Protein AF-A0A924RUI2-F1 (afdb_monomer_lite)

Sequence (328 aa):
MKKHLHLTLIVSALAASLLSACGGGSDSAPAATTTVSGTAATGSAIAGGSISMNCVSGASATTTTATDGSFTLGVSGIVFPCVARVTASTGDKLHSYVAAAGTANITPVTELLLANLTGGTALDAFDKFDATKAKALTAAQVTAAIAAVKAYLVTLGVSVIDFPADPMGTKFVAGDKADAVLDDLAAKLKAVGKKLSDAVTDIAKGGGSGTASGGAGCTGDALAFFTKKKGSYPSTADLRGSISTVAGFKEGATVTVVVNENCTVSLGATTLTFKDGTYEKFSDGQVNVVVTAPGFTTFSTYEVFANGAGLLSLGDTKTGAFANFFMK

Secondary structure (DSSP, 8-state):
----------------------------------EEEEEBBSSSB-TTPEEEEEETTS-EEEEE--TTSEEEEE-TTPPSPEEEEEE-TTS-EEEEEE-SSEE--BSHHHHHHHHHHHTS-HHHHHHT--HHHHHH--HHHHHHHHHHHHHHHHHTT---TT--S-TTTS---TTSTTHHHHHHHHHHHHHTT--HHHHHHHHHTTS-------S----HHHHHHHHHH-EEEEEEEEEESS-SEETTEETT-EEEEEE-SSSEEEETTEEEEEPTT--EE-TTS-EEE-EE-TT--S--EEE--STTS-EEEEE-TTT--EEEEE--

Radius of gyration: 30.35 Å; chains: 1; bounding box: 107×66×60 Å

pLDDT: mean 76.66, std 17.9, range [26.36, 98.44]

Structure (mmCIF, N/CA/C/O backbone):
data_AF-A0A924RUI2-F1
#
_entry.id   AF-A0A924RUI2-F1
#
loop_
_atom_site.group_PDB
_atom_site.id
_atom_site.type_symbol
_atom_site.label_atom_id
_atom_site.label_alt_id
_atom_site.label_comp_id
_atom_site.label_asym_id
_atom_site.label_entity_id
_atom_site.label_seq_id
_atom_site.pdbx_PDB_ins_code
_atom_site.Cartn_x
_atom_site.Cartn_y
_atom_site.Cartn_z
_atom_site.occupancy
_atom_site.B_iso_or_equiv
_atom_site.auth_seq_id
_atom_site.auth_comp_id
_atom_site.auth_asym_id
_atom_site.auth_atom_id
_atom_site.pdbx_PDB_model_num
ATOM 1 N N . MET A 1 1 ? -77.666 -37.232 -11.269 1.00 38.94 1 MET A N 1
ATOM 2 C CA . MET A 1 1 ? -77.211 -38.111 -10.169 1.00 38.94 1 MET A CA 1
ATOM 3 C C . MET A 1 1 ? -76.097 -37.385 -9.440 1.00 38.94 1 MET A C 1
ATOM 5 O O . MET A 1 1 ? -75.142 -37.001 -10.085 1.00 38.94 1 MET A O 1
ATOM 9 N N . LYS A 1 2 ? -76.379 -36.945 -8.207 1.00 42.16 2 LYS A N 1
ATOM 10 C CA . LYS A 1 2 ? -75.636 -37.298 -6.983 1.00 42.16 2 LYS A CA 1
ATOM 11 C C . LYS A 1 2 ? -74.138 -36.923 -7.042 1.00 42.16 2 LYS A C 1
ATOM 13 O O . LYS A 1 2 ? -73.429 -37.485 -7.851 1.00 42.16 2 LYS A O 1
ATOM 18 N N . LYS A 1 3 ? -73.562 -36.100 -6.167 1.00 50.38 3 LYS A N 1
ATOM 19 C CA . LYS A 1 3 ? -73.966 -35.674 -4.823 1.00 50.38 3 LYS A CA 1
ATOM 20 C C . LYS A 1 3 ? -72.854 -34.760 -4.275 1.00 50.38 3 LYS A C 1
ATOM 22 O O . LYS A 1 3 ? -71.705 -35.161 -4.381 1.00 50.38 3 LYS A O 1
ATOM 27 N N . HIS A 1 4 ? -73.259 -33.684 -3.588 1.00 45.53 4 HIS A N 1
ATOM 28 C CA . HIS A 1 4 ? -72.668 -33.176 -2.332 1.00 45.53 4 HIS A CA 1
ATOM 29 C C . HIS A 1 4 ? -71.246 -32.569 -2.393 1.00 45.53 4 HIS A C 1
ATOM 31 O O . HIS A 1 4 ? -70.403 -33.015 -3.146 1.00 45.53 4 HIS A O 1
ATOM 37 N N . LEU A 1 5 ? -70.865 -31.569 -1.603 1.00 46.72 5 LEU A N 1
ATOM 38 C CA . LEU A 1 5 ? -71.464 -30.927 -0.431 1.00 46.72 5 LEU A CA 1
ATOM 39 C C . LEU A 1 5 ? -70.706 -29.580 -0.308 1.00 46.72 5 LEU A C 1
ATOM 41 O O . LEU A 1 5 ? -69.484 -29.597 -0.362 1.00 46.72 5 LEU A O 1
ATOM 45 N N . HIS A 1 6 ? -71.383 -28.428 -0.339 1.00 47.56 6 HIS A N 1
ATOM 46 C CA . HIS A 1 6 ? -71.658 -27.578 0.841 1.00 47.56 6 HIS A CA 1
ATOM 47 C C . HIS A 1 6 ? -70.513 -26.621 1.209 1.00 47.56 6 HIS A C 1
ATOM 49 O O . HIS A 1 6 ? -69.354 -26.988 1.139 1.00 47.56 6 HIS A O 1
ATOM 55 N N . LEU A 1 7 ? -70.728 -25.412 1.713 1.00 43.34 7 LEU A N 1
ATOM 56 C CA . LEU A 1 7 ? -71.895 -24.562 1.988 1.00 43.34 7 LEU A CA 1
ATOM 57 C C . LEU A 1 7 ? -71.226 -23.338 2.652 1.00 43.34 7 LEU A C 1
ATOM 59 O O . LEU A 1 7 ? -70.459 -23.508 3.591 1.00 43.34 7 LEU A O 1
ATOM 63 N N . THR A 1 8 ? -71.214 -22.175 2.009 1.00 43.72 8 THR A N 1
ATOM 64 C CA . THR A 1 8 ? -72.064 -21.021 2.361 1.00 43.72 8 THR A CA 1
ATOM 65 C C . THR A 1 8 ? -71.937 -20.541 3.809 1.00 43.72 8 THR A C 1
ATOM 67 O O . THR A 1 8 ? -72.382 -21.232 4.716 1.00 43.72 8 THR A O 1
ATOM 70 N N . LEU A 1 9 ? -71.435 -19.316 3.992 1.00 45.22 9 LEU A N 1
ATOM 71 C CA . LEU A 1 9 ? -72.090 -18.167 4.659 1.00 45.22 9 LEU A CA 1
ATOM 72 C C . LEU A 1 9 ? -71.019 -17.057 4.752 1.00 45.22 9 LEU A C 1
ATOM 74 O O . LEU A 1 9 ? -69.965 -17.286 5.327 1.00 45.22 9 LEU A O 1
ATOM 78 N N . ILE A 1 10 ? -71.097 -15.918 4.054 1.00 48.34 10 ILE A N 1
ATOM 79 C CA . ILE A 1 10 ? -72.086 -14.827 4.149 1.00 48.34 10 ILE A CA 1
ATOM 80 C C . ILE A 1 10 ? -72.273 -14.386 5.605 1.00 48.34 10 ILE A C 1
ATOM 82 O O . ILE A 1 10 ? -72.725 -15.182 6.419 1.00 48.34 10 ILE A O 1
ATOM 86 N N . VAL A 1 11 ? -71.981 -13.113 5.901 1.00 46.47 11 VAL A N 1
ATOM 87 C CA . VAL A 1 11 ? -72.940 -12.126 6.448 1.00 46.47 11 VAL A CA 1
ATOM 88 C C . VAL A 1 11 ? -72.203 -10.916 7.050 1.00 46.47 11 VAL A C 1
ATOM 90 O O . VAL A 1 11 ? -71.333 -11.066 7.897 1.00 46.47 11 VAL A O 1
ATOM 93 N N . SER A 1 12 ? -72.634 -9.742 6.568 1.00 43.41 12 SER A N 1
ATOM 94 C CA . SER A 1 12 ? -72.738 -8.403 7.183 1.00 43.41 12 SER A CA 1
ATOM 95 C C . SER A 1 12 ? -71.563 -7.831 7.986 1.00 43.41 12 SER A C 1
ATOM 97 O O . SER A 1 12 ? -71.152 -8.380 8.994 1.00 43.41 12 SER A O 1
ATOM 99 N N . ALA A 1 13 ? -70.972 -6.694 7.605 1.00 48.28 13 ALA A N 1
ATOM 100 C CA . ALA A 1 13 ? -71.560 -5.345 7.525 1.00 48.28 13 ALA A CA 1
ATOM 101 C C . ALA A 1 13 ? -72.176 -4.864 8.849 1.00 48.28 13 ALA A C 1
ATOM 103 O O . ALA A 1 13 ? -73.322 -5.202 9.117 1.00 48.28 13 ALA A O 1
ATOM 104 N N . LEU A 1 14 ? -71.474 -4.008 9.608 1.00 45.88 14 LEU A N 1
ATOM 105 C CA . LEU A 1 14 ? -72.092 -2.822 10.218 1.00 45.88 14 LEU A CA 1
ATOM 106 C C . LEU A 1 14 ? -71.091 -1.863 10.889 1.00 45.88 14 LEU A C 1
ATOM 108 O O . LEU A 1 14 ? -70.265 -2.271 11.693 1.00 45.88 14 LEU A O 1
ATOM 112 N N . ALA A 1 15 ? -71.339 -0.584 10.604 1.00 44.56 15 ALA A N 1
ATOM 113 C CA . ALA A 1 15 ? -71.291 0.583 11.485 1.00 44.56 15 ALA A CA 1
ATOM 114 C C . ALA A 1 15 ? -69.960 1.125 12.035 1.00 44.56 15 ALA A C 1
ATOM 116 O O . ALA A 1 15 ? -69.139 0.461 12.653 1.00 44.56 15 ALA A O 1
ATOM 117 N N . ALA A 1 16 ? -69.865 2.440 11.842 1.00 53.56 16 ALA A N 1
ATOM 118 C CA . ALA A 1 16 ? -68.886 3.367 12.359 1.00 53.56 16 ALA A CA 1
ATOM 119 C C . ALA A 1 16 ? -68.888 3.468 13.889 1.00 53.56 16 ALA A C 1
ATOM 121 O O . ALA A 1 16 ? -69.937 3.480 14.530 1.00 53.56 16 ALA A O 1
ATOM 122 N N . SER A 1 17 ? -67.703 3.719 14.436 1.00 43.81 17 SER A N 1
ATOM 123 C CA . SER A 1 17 ? -67.533 4.371 15.729 1.00 43.81 17 SER A CA 1
ATOM 124 C C . SER A 1 17 ? -66.204 5.119 15.737 1.00 43.81 17 SER A C 1
ATOM 126 O O . SER A 1 17 ? -65.134 4.524 15.616 1.00 43.81 17 SER A O 1
ATOM 128 N N . LEU A 1 18 ? -66.304 6.440 15.865 1.00 56.69 18 LEU A N 1
ATOM 129 C CA . LEU A 1 18 ? -65.224 7.324 16.276 1.00 56.69 18 LEU A CA 1
ATOM 130 C C . LEU A 1 18 ? -64.729 6.867 17.654 1.00 56.69 18 LEU A C 1
ATOM 132 O O . LEU A 1 18 ? -65.505 6.872 18.609 1.00 56.69 18 LEU A O 1
ATOM 136 N N . LEU A 1 19 ? -63.450 6.507 17.765 1.00 46.16 19 LEU A N 1
ATOM 137 C CA . LEU A 1 19 ? -62.771 6.424 19.052 1.00 46.16 19 LEU A CA 1
ATOM 138 C C . LEU A 1 19 ? -61.372 7.024 18.933 1.00 46.16 19 LEU A C 1
ATOM 140 O O . LEU A 1 19 ? -60.508 6.545 18.203 1.00 46.16 19 LEU A O 1
ATOM 144 N N . SER A 1 20 ? -61.191 8.113 19.667 1.00 57.28 20 SER A N 1
ATOM 145 C CA . SER A 1 20 ? -59.916 8.709 20.024 1.00 57.28 20 SER A CA 1
ATOM 146 C C . SER A 1 20 ? -59.003 7.683 20.700 1.00 57.28 20 SER A C 1
ATOM 148 O O . SER A 1 20 ? -59.360 7.141 21.746 1.00 57.28 20 SER A O 1
ATOM 150 N N . ALA A 1 21 ? -57.796 7.506 20.170 1.00 40.81 21 ALA A N 1
ATOM 151 C CA . ALA A 1 21 ? -56.664 6.986 20.923 1.00 40.81 21 ALA A CA 1
ATOM 152 C C . ALA A 1 21 ? -55.456 7.892 20.663 1.00 40.81 21 ALA A C 1
ATOM 154 O O . ALA A 1 21 ? -54.812 7.840 19.619 1.00 40.81 21 ALA A O 1
ATOM 155 N N . CYS A 1 22 ? -55.186 8.760 21.637 1.00 56.69 22 CYS A N 1
ATOM 156 C CA . CYS A 1 22 ? -53.856 9.287 21.884 1.00 56.69 22 CYS A CA 1
ATOM 157 C C . CYS A 1 22 ? -52.973 8.094 22.276 1.00 56.69 22 CYS A C 1
ATOM 159 O O . CYS A 1 22 ? -53.253 7.417 23.263 1.00 56.69 22 CYS A O 1
ATOM 161 N N . GLY A 1 23 ? -51.949 7.814 21.480 1.00 41.84 23 GLY A N 1
ATOM 162 C CA . GLY A 1 23 ? -50.972 6.767 21.741 1.00 41.84 23 GLY A CA 1
ATOM 163 C C . GLY A 1 23 ? -49.637 7.217 21.184 1.00 41.84 23 GLY A C 1
ATOM 164 O O . GLY A 1 23 ? -49.311 6.922 20.039 1.00 41.84 23 GLY A O 1
ATOM 165 N N . GLY A 1 24 ? -48.907 8.002 21.976 1.00 46.34 24 GLY A N 1
ATOM 166 C CA . GLY A 1 24 ? -47.536 8.395 21.688 1.00 46.34 24 GLY A CA 1
ATOM 167 C C . GLY A 1 24 ? -46.632 7.169 21.672 1.00 46.34 24 GLY A C 1
ATOM 168 O O . GLY A 1 24 ? -46.133 6.747 22.708 1.00 46.34 24 GLY A O 1
ATOM 169 N N . GLY A 1 25 ? -46.433 6.603 20.489 1.00 39.44 25 GLY A N 1
ATOM 170 C CA . GLY A 1 25 ? -45.283 5.775 20.176 1.00 39.44 25 GLY A CA 1
ATOM 171 C C . GLY A 1 25 ? -44.286 6.665 19.463 1.00 39.44 25 GLY A C 1
ATOM 172 O O . GLY A 1 25 ? -44.357 6.843 18.252 1.00 39.44 25 GLY A O 1
ATOM 173 N N . SER A 1 26 ? -43.379 7.281 20.215 1.00 43.59 26 SER A N 1
ATOM 174 C CA . SER A 1 26 ? -42.102 7.701 19.653 1.00 43.59 26 SER A CA 1
ATOM 175 C C . SER A 1 26 ? -41.372 6.429 19.231 1.00 43.59 26 SER A C 1
ATOM 177 O O . SER A 1 26 ? -40.559 5.895 19.987 1.00 43.59 26 SER A O 1
ATOM 179 N N . ASP A 1 27 ? -41.703 5.936 18.037 1.00 43.38 27 ASP A N 1
ATOM 180 C CA . ASP A 1 27 ? -40.837 5.082 17.240 1.00 43.38 27 ASP A CA 1
ATOM 181 C C . ASP A 1 27 ? -39.605 5.926 16.928 1.00 43.38 27 ASP A C 1
ATOM 183 O O . ASP A 1 27 ? -39.474 6.559 15.879 1.00 43.38 27 ASP A O 1
ATOM 187 N N . SER A 1 28 ? -38.716 6.008 17.917 1.00 48.62 28 SER A N 1
ATOM 188 C CA . SER A 1 28 ? -37.337 6.383 17.695 1.00 48.62 28 SER A CA 1
ATOM 189 C C . SER A 1 28 ? -36.824 5.364 16.692 1.00 48.62 28 SER A C 1
ATOM 191 O O . SER A 1 28 ? -36.503 4.234 17.063 1.00 48.62 28 SER A O 1
ATOM 193 N N . ALA A 1 29 ? -36.819 5.745 15.411 1.00 50.38 29 ALA A N 1
ATOM 194 C CA . ALA A 1 29 ? -36.093 5.026 14.382 1.00 50.38 29 ALA A CA 1
ATOM 195 C C . ALA A 1 29 ? -34.732 4.644 14.987 1.00 50.38 29 ALA A C 1
ATOM 197 O O . ALA A 1 29 ? -34.109 5.519 15.605 1.00 50.38 29 ALA A O 1
ATOM 198 N N . PRO A 1 30 ? -34.295 3.371 14.897 1.00 47.69 30 PRO A N 1
ATOM 199 C CA . PRO A 1 30 ? -33.024 2.963 15.472 1.00 47.69 30 PRO A CA 1
ATOM 200 C C . PRO A 1 30 ? -31.967 3.958 15.014 1.00 47.69 30 PRO A C 1
ATOM 202 O O . PRO A 1 30 ? -31.818 4.180 13.810 1.00 47.69 30 PRO A O 1
ATOM 205 N N . ALA A 1 31 ? -31.308 4.625 15.965 1.00 55.53 31 ALA A N 1
ATOM 206 C CA . ALA A 1 31 ? -30.249 5.565 15.639 1.00 55.53 31 ALA A CA 1
ATOM 207 C C . ALA A 1 31 ? -29.275 4.834 14.713 1.00 55.53 31 ALA A C 1
ATOM 209 O O . ALA A 1 31 ? -28.793 3.758 15.073 1.00 55.53 31 ALA A O 1
ATOM 210 N N . ALA A 1 32 ? -29.065 5.362 13.503 1.00 57.16 32 ALA A N 1
ATOM 211 C CA . ALA A 1 32 ? -28.237 4.712 12.500 1.00 57.16 32 ALA A CA 1
ATOM 212 C C . ALA A 1 32 ? -26.869 4.408 13.120 1.00 57.16 32 ALA A C 1
ATOM 214 O O . ALA A 1 32 ? -26.103 5.314 13.449 1.00 57.16 32 ALA A O 1
ATOM 215 N N . THR A 1 33 ? -26.589 3.127 13.351 1.00 71.19 33 THR A N 1
ATOM 216 C CA . THR A 1 33 ? -25.327 2.709 13.946 1.00 71.19 33 THR A CA 1
ATOM 217 C C . THR A 1 33 ? -24.248 2.848 12.887 1.00 71.19 33 THR A C 1
ATOM 219 O O . THR A 1 33 ? -24.203 2.072 11.932 1.00 71.19 33 THR A O 1
ATOM 222 N N . THR A 1 34 ? -23.379 3.841 13.045 1.00 88.88 34 THR A N 1
ATOM 223 C CA . THR A 1 34 ? -22.184 3.983 12.216 1.00 88.88 34 THR A CA 1
ATOM 224 C C . THR A 1 34 ? -21.283 2.771 12.442 1.00 88.88 34 THR A C 1
ATOM 226 O O . THR A 1 34 ? -20.930 2.456 13.583 1.00 88.88 34 THR A O 1
ATOM 229 N N . THR A 1 35 ? -20.925 2.076 11.364 1.00 94.69 35 THR A N 1
ATOM 230 C CA . THR A 1 35 ? -20.127 0.845 11.411 1.00 94.69 35 THR A CA 1
ATOM 231 C C . THR A 1 35 ? -18.912 0.929 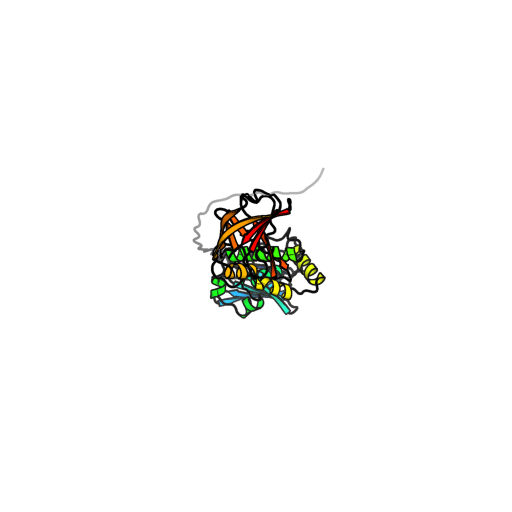10.498 1.00 94.69 35 THR A C 1
ATOM 233 O O . THR A 1 35 ? -18.886 1.672 9.516 1.00 94.69 35 THR A O 1
ATOM 236 N N . VAL A 1 36 ? -17.896 0.148 10.847 1.00 96.31 36 VAL A N 1
ATOM 237 C CA . VAL A 1 36 ? -16.846 -0.290 9.931 1.00 96.31 36 VAL A CA 1
ATOM 238 C C . VAL A 1 36 ? -17.079 -1.771 9.670 1.00 96.31 36 VAL A C 1
ATOM 240 O O . VAL A 1 36 ? -17.241 -2.550 10.609 1.00 96.31 36 VAL A O 1
ATOM 243 N N . SER A 1 37 ? -17.126 -2.159 8.403 1.00 96.94 37 SER A N 1
ATOM 244 C CA . SER A 1 37 ? -17.314 -3.547 7.981 1.00 96.94 37 SER A CA 1
ATOM 245 C C . SER A 1 37 ? -16.356 -3.891 6.853 1.00 96.94 37 SER A C 1
ATOM 247 O O . SER A 1 37 ? -15.928 -3.009 6.121 1.00 96.94 37 SER A O 1
ATOM 249 N N . GLY A 1 38 ? -16.008 -5.155 6.689 1.00 97.06 38 GLY A N 1
ATOM 250 C CA . GLY A 1 38 ? -15.152 -5.573 5.586 1.00 97.06 38 GLY A CA 1
ATOM 251 C C . GLY A 1 38 ? -14.661 -6.990 5.767 1.00 97.06 38 GLY A C 1
ATOM 252 O O . GLY A 1 38 ? -15.256 -7.755 6.525 1.00 97.06 38 GLY A O 1
ATOM 253 N N . THR A 1 39 ? -13.586 -7.330 5.066 1.00 98.06 39 THR A N 1
ATOM 254 C CA . THR A 1 39 ? -13.079 -8.702 4.998 1.00 98.06 39 THR A CA 1
ATOM 255 C C . THR A 1 39 ? -11.586 -8.739 5.297 1.00 98.06 39 THR A C 1
ATOM 257 O O . THR A 1 39 ? -10.821 -7.899 4.813 1.00 98.06 39 THR A O 1
ATOM 260 N N . ALA A 1 40 ? -11.166 -9.726 6.088 1.00 98.25 40 ALA A N 1
ATOM 261 C CA . ALA A 1 40 ? -9.764 -10.039 6.319 1.00 98.25 40 ALA A CA 1
ATOM 262 C C . ALA A 1 40 ? -9.376 -11.334 5.588 1.00 98.25 40 ALA A C 1
ATOM 264 O O . ALA A 1 40 ? -9.992 -12.381 5.808 1.00 98.25 40 ALA A O 1
ATOM 265 N N . ALA A 1 41 ? -8.367 -11.271 4.717 1.00 97.44 41 ALA A N 1
ATOM 266 C CA . ALA A 1 41 ? -7.969 -12.403 3.878 1.00 97.44 41 ALA A CA 1
ATOM 267 C C . ALA A 1 41 ? -6.509 -12.321 3.408 1.00 97.44 41 ALA A C 1
ATOM 269 O O . ALA A 1 41 ? -5.968 -11.232 3.230 1.00 97.44 41 ALA A O 1
ATOM 270 N N . THR A 1 42 ? -5.896 -13.478 3.145 1.00 94.06 42 THR A N 1
ATOM 271 C CA . THR A 1 42 ? -4.543 -13.627 2.558 1.00 94.06 42 THR A CA 1
ATOM 272 C C . THR A 1 42 ? -4.545 -14.395 1.224 1.00 94.06 42 THR A C 1
ATOM 274 O O . THR A 1 42 ? -3.591 -15.120 0.960 1.00 94.06 42 THR A O 1
ATOM 277 N N . GLY A 1 43 ? -5.621 -14.327 0.432 1.00 90.12 43 GLY A N 1
ATOM 278 C CA . GLY A 1 43 ? -5.951 -15.335 -0.604 1.00 90.12 43 GLY A CA 1
ATOM 279 C C . GLY A 1 43 ? -6.909 -16.421 -0.086 1.00 90.12 43 GLY A C 1
ATOM 280 O O . GLY A 1 43 ? -7.411 -17.298 -0.779 1.00 90.12 43 GLY A O 1
ATOM 281 N N . SER A 1 44 ? -7.164 -16.405 1.219 1.00 93.88 44 SER A N 1
ATOM 282 C CA . SER A 1 44 ? -8.198 -17.190 1.881 1.00 93.88 44 SER A CA 1
ATOM 283 C C . SER A 1 44 ? -8.705 -16.401 3.075 1.00 93.88 44 SER A C 1
ATOM 285 O O . SER A 1 44 ? -7.958 -15.616 3.669 1.00 93.88 44 SER A O 1
ATOM 287 N N . ALA A 1 45 ? -9.972 -16.605 3.419 1.00 97.31 45 ALA A N 1
ATOM 288 C CA . ALA A 1 45 ? -10.601 -15.959 4.559 1.00 97.31 45 ALA A CA 1
ATOM 289 C C . ALA A 1 45 ? -9.818 -16.222 5.855 1.00 97.31 45 ALA A C 1
ATOM 291 O O . ALA A 1 45 ? -9.543 -17.370 6.209 1.00 97.31 45 ALA A O 1
ATOM 292 N N . ILE A 1 46 ? -9.505 -15.159 6.598 1.00 98.00 46 ILE A N 1
ATOM 293 C CA . ILE A 1 46 ? -8.972 -15.285 7.955 1.00 98.00 46 ILE A CA 1
ATOM 294 C C . ILE A 1 46 ? -10.165 -15.510 8.880 1.00 98.00 46 ILE A C 1
ATOM 296 O O . ILE A 1 46 ? -10.796 -14.552 9.317 1.00 98.00 46 ILE A O 1
ATOM 300 N N . ALA A 1 47 ? -10.494 -16.767 9.169 1.00 97.81 47 ALA A N 1
ATOM 301 C CA . ALA A 1 47 ? -11.584 -17.126 10.076 1.00 97.81 47 ALA A CA 1
ATOM 302 C C . ALA A 1 47 ? -11.165 -17.019 11.552 1.00 97.81 47 ALA A C 1
ATOM 304 O O . ALA A 1 47 ? -10.093 -17.493 11.934 1.00 97.81 47 ALA A O 1
ATOM 305 N N . GLY A 1 48 ? -12.020 -16.434 12.399 1.00 97.38 48 GLY A N 1
ATOM 306 C CA . GLY A 1 48 ? -11.775 -16.346 13.845 1.00 97.38 48 GLY A CA 1
ATOM 307 C C . GLY A 1 48 ? -10.591 -15.451 14.235 1.00 97.38 48 GLY A C 1
ATOM 308 O O . GLY A 1 48 ? -10.045 -15.590 15.327 1.00 97.38 48 GLY A O 1
ATOM 309 N N . GLY A 1 49 ? -10.167 -14.553 13.345 1.00 97.88 49 GLY A N 1
ATOM 310 C CA . GLY A 1 49 ? -9.117 -13.576 13.598 1.00 97.88 49 GLY A CA 1
ATOM 311 C C . GLY A 1 49 ? -9.624 -12.432 14.471 1.00 97.88 49 GLY A C 1
ATOM 312 O O . GLY A 1 49 ? -10.730 -11.926 14.277 1.00 97.88 49 GLY A O 1
ATOM 313 N N . SER A 1 50 ? -8.807 -11.998 15.427 1.00 97.94 50 SER A N 1
ATOM 314 C CA . SER A 1 50 ? -9.145 -10.866 16.295 1.00 97.94 50 SER A CA 1
ATOM 315 C C . SER A 1 50 ? -8.846 -9.543 15.594 1.00 97.94 50 SER A C 1
ATOM 317 O O . SER A 1 50 ? -7.725 -9.310 15.140 1.00 97.94 50 SER A O 1
ATOM 319 N N . ILE A 1 51 ? -9.851 -8.675 15.505 1.00 97.88 51 ILE A N 1
ATOM 320 C CA . ILE A 1 51 ? -9.740 -7.337 14.924 1.00 97.88 51 ILE A CA 1
ATOM 321 C C . ILE A 1 51 ? -9.569 -6.324 16.050 1.00 97.88 51 ILE A C 1
ATOM 323 O O . ILE A 1 51 ? -10.288 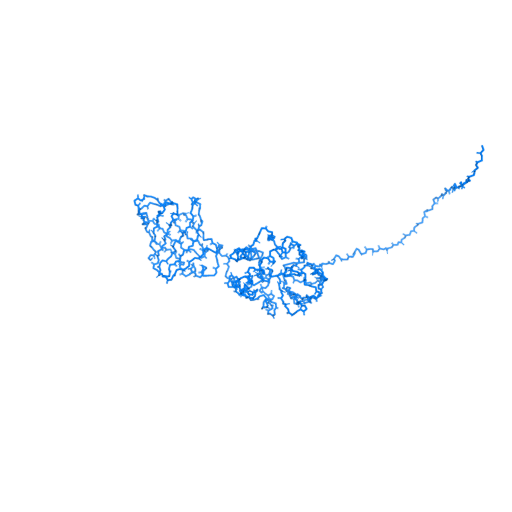-6.379 17.047 1.00 97.88 51 ILE A O 1
ATOM 327 N N . SER A 1 52 ? -8.650 -5.379 15.873 1.00 96.12 52 SER A N 1
ATOM 328 C CA . SER A 1 52 ? -8.499 -4.197 16.722 1.00 96.12 52 SER A CA 1
ATOM 329 C C . SER A 1 52 ? -8.244 -2.963 15.864 1.00 96.12 52 SER A C 1
ATOM 331 O O . SER A 1 52 ? -7.588 -3.065 14.830 1.00 96.12 52 SER A O 1
ATOM 333 N N . MET A 1 53 ? -8.740 -1.798 16.274 1.00 95.62 53 MET A N 1
ATOM 334 C CA . MET A 1 53 ? -8.454 -0.521 15.613 1.00 95.62 53 MET A CA 1
ATOM 335 C C . MET A 1 53 ? -7.895 0.484 16.607 1.00 95.62 53 MET A C 1
ATOM 337 O O . MET A 1 53 ? -8.471 0.651 17.673 1.00 95.62 53 MET A O 1
ATOM 341 N N . ASN A 1 54 ? -6.827 1.184 16.235 1.00 95.31 54 ASN A N 1
ATOM 342 C CA . ASN A 1 54 ? -6.332 2.353 16.954 1.00 95.31 54 ASN A CA 1
ATOM 343 C C . ASN A 1 54 ? -6.720 3.601 16.170 1.00 95.31 54 ASN A C 1
ATOM 345 O O . ASN A 1 54 ? -6.331 3.758 15.013 1.00 95.31 54 ASN A O 1
ATOM 349 N N . CYS A 1 55 ? -7.522 4.459 16.789 1.00 95.38 55 CYS A N 1
ATOM 350 C CA . CYS A 1 55 ? -8.122 5.611 16.135 1.00 95.38 55 CYS A CA 1
ATOM 351 C C . CYS A 1 55 ? -7.602 6.923 16.702 1.00 95.38 55 CYS A C 1
ATOM 353 O O . CYS A 1 55 ? -7.134 7.006 17.837 1.00 95.38 55 CYS A O 1
ATOM 355 N N . VAL A 1 56 ? -7.758 7.988 15.925 1.00 93.12 56 VAL A N 1
ATOM 356 C CA . VAL A 1 56 ? -7.398 9.350 16.321 1.00 93.12 56 VAL A CA 1
ATOM 357 C C . VAL A 1 56 ? -8.092 9.822 17.607 1.00 93.12 56 VAL A C 1
ATOM 359 O O . VAL A 1 56 ? -7.520 10.627 18.342 1.00 93.12 56 VAL A O 1
ATOM 362 N N . SER A 1 57 ? -9.293 9.326 17.914 1.00 87.81 57 SER A N 1
ATOM 363 C CA . SER A 1 57 ? -9.965 9.595 19.196 1.00 87.81 57 SER A CA 1
ATOM 364 C C . SER A 1 57 ? -9.281 8.946 20.409 1.00 87.81 57 SER A C 1
ATOM 366 O O . SER A 1 57 ? -9.714 9.178 21.533 1.00 87.81 57 SER A O 1
ATOM 368 N N . GLY A 1 58 ? -8.255 8.112 20.205 1.00 80.88 58 GLY A N 1
ATOM 369 C CA . GLY A 1 58 ? -7.635 7.282 21.242 1.00 80.88 58 GLY A CA 1
ATOM 370 C C . GLY A 1 58 ? -8.478 6.068 21.642 1.00 80.88 58 GLY A C 1
ATOM 371 O O . GLY A 1 58 ? -8.060 5.284 22.488 1.00 80.88 58 GLY A O 1
ATOM 372 N N . ALA A 1 59 ? -9.660 5.901 21.044 1.00 77.62 59 ALA A N 1
ATOM 373 C CA . ALA A 1 59 ? -10.520 4.758 21.290 1.00 77.62 59 ALA A CA 1
ATOM 374 C C . ALA A 1 59 ? -10.031 3.541 20.498 1.00 77.62 59 ALA A C 1
ATOM 376 O O . ALA A 1 59 ? -9.765 3.644 19.296 1.00 77.62 59 ALA A O 1
ATOM 377 N N . SER A 1 60 ? -9.977 2.395 21.178 1.00 78.19 60 SER A N 1
ATOM 378 C CA . SER A 1 60 ? -9.769 1.096 20.550 1.00 78.19 60 SER A CA 1
ATOM 379 C C . SER A 1 60 ? -11.058 0.292 20.562 1.00 78.19 60 SER A C 1
ATOM 381 O O . SER A 1 60 ? -11.735 0.193 21.584 1.00 78.19 60 SER A O 1
ATOM 383 N N . ALA A 1 61 ? -11.397 -0.277 19.413 1.00 80.81 61 ALA A N 1
ATOM 384 C CA . ALA A 1 61 ? -12.584 -1.097 19.229 1.00 80.81 61 ALA A CA 1
ATOM 385 C C . ALA A 1 61 ? -12.162 -2.461 18.678 1.00 80.81 61 ALA A C 1
ATOM 387 O O . ALA A 1 61 ? -11.231 -2.537 17.872 1.00 80.81 61 ALA A O 1
ATOM 388 N N . THR A 1 62 ? -12.816 -3.532 19.131 1.00 92.06 62 THR A N 1
ATOM 389 C CA . THR A 1 62 ? -12.454 -4.905 18.770 1.00 92.06 62 THR A CA 1
ATOM 390 C C . THR A 1 62 ? -13.654 -5.707 18.287 1.00 92.06 62 THR A C 1
ATOM 392 O O . THR A 1 62 ? -14.792 -5.469 18.683 1.00 92.06 62 THR A O 1
ATOM 395 N N . THR A 1 63 ? -13.392 -6.663 17.401 1.00 96.31 63 THR A N 1
ATOM 396 C CA . THR A 1 63 ? -14.367 -7.662 16.943 1.00 96.31 63 THR A CA 1
ATOM 397 C C . THR A 1 63 ? -13.622 -8.926 16.511 1.00 96.31 63 THR A C 1
ATOM 399 O O . THR A 1 63 ? -12.408 -9.037 16.693 1.00 96.31 63 THR A O 1
ATOM 402 N N . THR A 1 64 ? -14.324 -9.913 15.974 1.00 97.62 64 THR A N 1
ATOM 403 C CA . THR A 1 64 ? -13.731 -11.141 15.436 1.00 97.62 64 THR A CA 1
ATOM 404 C C . THR A 1 64 ? -14.295 -11.402 14.051 1.00 97.62 64 THR A C 1
ATOM 406 O O . THR A 1 64 ? -15.463 -11.114 13.791 1.00 97.62 64 THR A O 1
ATOM 409 N N . THR A 1 65 ? -13.465 -11.919 13.153 1.00 98.12 65 THR A N 1
ATOM 410 C CA . THR A 1 65 ? -13.909 -12.287 11.811 1.00 98.12 65 THR A CA 1
ATOM 411 C C . THR A 1 65 ? -14.750 -13.563 11.836 1.00 98.12 65 THR A C 1
ATOM 413 O O . THR A 1 65 ? -14.461 -14.518 12.565 1.00 98.12 65 THR A O 1
ATOM 416 N N . ALA A 1 66 ? -15.795 -13.591 11.013 1.00 98.00 66 ALA A N 1
ATOM 417 C CA . ALA A 1 66 ? -16.593 -14.776 10.745 1.00 98.00 66 ALA A CA 1
ATOM 418 C C . ALA A 1 66 ? -15.804 -15.806 9.914 1.00 98.00 66 ALA A C 1
ATOM 420 O O . ALA A 1 66 ? -14.660 -15.581 9.515 1.00 98.00 66 ALA A O 1
ATOM 421 N N . THR A 1 67 ? -16.410 -16.963 9.646 1.00 97.12 67 THR A N 1
ATOM 422 C CA . THR A 1 67 ? -15.775 -18.059 8.891 1.00 97.12 67 THR A CA 1
ATOM 423 C C . THR A 1 67 ? -15.416 -17.688 7.454 1.00 97.12 67 THR A C 1
ATOM 425 O O . THR A 1 67 ? -14.507 -18.279 6.884 1.00 97.12 67 THR A O 1
ATOM 428 N N . ASP A 1 68 ? -16.116 -16.715 6.874 1.00 96.00 68 ASP A N 1
ATOM 429 C CA . ASP A 1 68 ? -15.846 -16.150 5.548 1.00 96.00 68 ASP A CA 1
ATOM 430 C C . ASP A 1 68 ? -14.860 -14.964 5.587 1.00 96.00 68 ASP A C 1
ATOM 432 O O . ASP A 1 68 ? -14.611 -14.326 4.567 1.00 96.00 68 ASP A O 1
ATOM 436 N N . GLY A 1 69 ? -14.283 -14.665 6.756 1.00 97.62 69 GLY A N 1
ATOM 437 C CA . GLY A 1 69 ? -13.341 -13.565 6.956 1.00 97.62 69 GLY A CA 1
ATOM 438 C C . GLY A 1 69 ? -14.009 -12.199 7.109 1.00 97.62 69 GLY A C 1
ATOM 439 O O . GLY A 1 69 ? -13.308 -11.214 7.352 1.00 97.62 69 GLY A O 1
ATOM 440 N N . SER A 1 70 ? -15.338 -12.117 6.997 1.00 98.12 70 SER A N 1
ATOM 441 C CA . SER A 1 70 ? -16.070 -10.864 7.163 1.00 98.12 70 SER A CA 1
ATOM 442 C C . SER A 1 70 ? -16.086 -10.409 8.623 1.00 98.12 70 SER A C 1
ATOM 444 O O . SER A 1 70 ? -16.053 -11.217 9.553 1.00 98.12 70 SER A O 1
ATOM 446 N N . PHE A 1 71 ? -16.141 -9.102 8.851 1.00 98.00 71 PHE A N 1
ATOM 447 C CA . PHE A 1 71 ? -16.313 -8.523 10.178 1.00 98.00 71 PHE A CA 1
ATOM 448 C C . PHE A 1 71 ? -17.177 -7.265 10.120 1.00 98.00 71 PHE A C 1
ATOM 450 O O . PHE A 1 71 ? -17.240 -6.568 9.109 1.00 98.00 71 PHE A O 1
ATOM 457 N N . THR A 1 72 ? -17.839 -6.966 11.237 1.00 96.88 72 THR A N 1
ATOM 458 C CA . THR A 1 72 ? -18.543 -5.700 11.469 1.00 96.88 72 THR A CA 1
ATOM 459 C C . THR A 1 72 ? -18.193 -5.191 12.861 1.00 96.88 72 THR A C 1
ATOM 461 O O . THR A 1 72 ? -18.142 -5.961 13.822 1.00 96.88 72 THR A O 1
ATOM 464 N N . LEU A 1 73 ? -17.948 -3.889 12.964 1.00 94.00 73 LEU A N 1
ATOM 465 C CA . LEU A 1 73 ? -17.579 -3.201 14.191 1.00 94.00 73 LEU A CA 1
ATOM 466 C C . LEU A 1 73 ? -18.369 -1.897 14.311 1.00 94.00 73 LEU A C 1
ATOM 468 O O . LEU A 1 73 ? -18.351 -1.061 13.408 1.00 94.00 73 LEU A O 1
ATOM 472 N N . GLY A 1 74 ? -19.068 -1.715 15.430 1.00 92.50 74 GLY A N 1
ATOM 473 C CA . GLY A 1 74 ? -19.714 -0.445 15.753 1.00 92.50 74 GLY A CA 1
ATOM 474 C C . GLY A 1 74 ? -18.669 0.618 16.091 1.00 92.50 74 GLY A C 1
ATOM 475 O O . GLY A 1 74 ? -17.772 0.365 16.889 1.00 92.50 74 GLY A O 1
ATOM 476 N N . VAL A 1 75 ? -18.789 1.806 15.497 1.00 90.50 75 VAL A N 1
ATOM 477 C CA . VAL A 1 75 ? -17.802 2.897 15.637 1.00 90.50 75 VAL A CA 1
ATOM 478 C C . VAL A 1 75 ? -18.431 4.196 16.144 1.00 90.50 75 VAL A C 1
ATOM 480 O O . VAL A 1 75 ? -18.026 5.298 15.776 1.00 90.50 75 VAL A O 1
ATOM 483 N N . SER A 1 76 ? -19.442 4.080 17.005 1.00 88.56 76 SER A N 1
ATOM 484 C CA . SER A 1 76 ? -20.057 5.248 17.640 1.00 88.56 76 SER A CA 1
ATOM 485 C C . SER A 1 76 ? -19.018 6.025 18.459 1.00 88.56 76 SER A C 1
ATOM 487 O O . SER A 1 76 ? -18.311 5.443 19.279 1.00 88.56 76 SER A O 1
ATOM 489 N N . GLY A 1 77 ? -18.902 7.333 18.216 1.00 85.06 77 GLY A N 1
ATOM 490 C CA . GLY A 1 77 ? -17.941 8.206 18.905 1.00 85.06 77 GLY A CA 1
ATOM 491 C C . GLY A 1 77 ? -16.475 8.052 18.471 1.00 85.06 77 GLY A C 1
ATOM 492 O O . GLY A 1 77 ? -15.599 8.678 19.066 1.00 85.06 77 GLY A O 1
ATOM 493 N N . ILE A 1 78 ? -16.184 7.252 17.440 1.00 90.88 78 ILE A N 1
ATOM 494 C CA . ILE A 1 78 ? -14.834 7.128 16.883 1.00 90.88 78 ILE A CA 1
ATOM 495 C C . ILE A 1 78 ? -14.516 8.322 15.983 1.00 90.88 78 ILE A C 1
ATOM 497 O O . ILE A 1 78 ? -15.309 8.699 15.120 1.00 90.88 78 ILE A O 1
ATOM 501 N N . VAL A 1 79 ? -13.318 8.885 16.154 1.00 91.88 79 VAL A N 1
ATOM 502 C CA . VAL A 1 79 ? -12.761 9.883 15.236 1.00 91.88 79 VAL A CA 1
ATOM 503 C C . VAL A 1 79 ? -11.708 9.206 14.373 1.00 91.88 79 VAL A C 1
ATOM 505 O O . VAL A 1 79 ? -10.741 8.641 14.886 1.00 91.88 79 VAL A O 1
ATOM 508 N N . PHE A 1 80 ? -11.917 9.283 13.064 1.00 93.44 80 PHE A N 1
ATOM 509 C CA . PHE A 1 80 ? -11.025 8.773 12.030 1.00 93.44 80 PHE A CA 1
ATOM 510 C C . PHE A 1 80 ? -9.902 9.779 11.702 1.00 93.44 80 PHE A C 1
ATOM 512 O O . PHE A 1 80 ? -10.041 10.969 12.007 1.00 93.44 80 PHE A O 1
ATOM 519 N N . PRO A 1 81 ? -8.806 9.345 11.056 1.00 94.62 81 PRO A N 1
ATOM 520 C CA . PRO A 1 81 ? -8.518 7.973 10.626 1.00 94.62 81 PRO A CA 1
ATOM 521 C C . PRO A 1 81 ? -8.116 7.015 11.750 1.00 94.62 81 PRO A C 1
ATOM 523 O O . PRO A 1 81 ? -7.769 7.423 12.860 1.00 94.62 81 PRO A O 1
ATOM 526 N N . CYS A 1 82 ? -8.160 5.724 11.433 1.00 96.19 82 CYS A N 1
ATOM 527 C CA . CYS A 1 82 ? -7.679 4.647 12.286 1.00 96.19 82 CYS A CA 1
ATOM 528 C C . CYS A 1 82 ? -6.669 3.766 11.547 1.00 96.19 82 CYS A C 1
ATOM 530 O O . CYS A 1 82 ? -6.642 3.724 10.317 1.00 96.19 82 CYS A O 1
ATOM 532 N N . VAL A 1 83 ? -5.888 3.003 12.306 1.00 97.25 83 VAL A N 1
ATOM 533 C CA . VAL A 1 83 ? -5.168 1.831 11.803 1.00 97.25 83 VAL A CA 1
ATOM 534 C C . VAL A 1 83 ? -5.835 0.591 12.379 1.00 97.25 83 VAL A C 1
ATOM 536 O O . VAL A 1 83 ? -5.930 0.443 13.598 1.00 97.25 83 VAL A O 1
ATOM 539 N N . ALA A 1 84 ? -6.320 -0.286 11.506 1.00 97.75 84 ALA A N 1
ATOM 540 C CA . ALA A 1 84 ? -6.886 -1.575 11.877 1.00 97.75 84 ALA A CA 1
ATOM 541 C C . ALA A 1 84 ? -5.813 -2.666 11.837 1.00 97.75 84 ALA A C 1
ATOM 543 O O . ALA A 1 84 ? -4.889 -2.604 11.029 1.00 97.75 84 ALA A O 1
ATOM 544 N N . ARG A 1 85 ? -5.970 -3.681 12.684 1.00 98.25 85 ARG A N 1
ATOM 545 C CA . ARG A 1 85 ? -5.170 -4.903 12.725 1.00 98.25 85 ARG A CA 1
ATOM 546 C C . ARG A 1 85 ? -6.090 -6.108 12.801 1.00 98.25 85 ARG A C 1
ATOM 548 O O . ARG A 1 85 ? -6.971 -6.132 13.655 1.00 98.25 85 ARG A O 1
ATOM 555 N N . VAL A 1 86 ? -5.813 -7.130 12.000 1.00 98.44 86 VAL A N 1
ATOM 556 C CA . VAL A 1 86 ? -6.266 -8.502 12.256 1.00 98.44 86 VAL A CA 1
ATOM 557 C C . VAL A 1 86 ? -5.100 -9.310 12.812 1.00 98.44 86 VAL A C 1
ATOM 559 O O . VAL A 1 86 ? -3.979 -9.200 12.322 1.00 98.44 86 VAL A O 1
ATOM 562 N N . THR A 1 87 ? -5.345 -10.109 13.847 1.00 98.06 87 THR A N 1
ATOM 563 C CA . THR A 1 87 ? -4.431 -11.171 14.289 1.00 98.06 87 THR A CA 1
ATOM 564 C C . THR A 1 87 ? -5.113 -12.508 14.039 1.00 98.06 87 THR A C 1
ATOM 566 O O . THR A 1 87 ? -6.127 -12.809 14.675 1.00 98.06 87 THR A O 1
ATOM 569 N N . ALA A 1 88 ? -4.584 -13.275 13.089 1.00 95.94 88 ALA A N 1
ATOM 570 C CA . ALA A 1 88 ? -5.068 -14.607 12.756 1.00 95.94 88 ALA A CA 1
ATOM 571 C C . ALA A 1 88 ? -4.821 -15.587 13.914 1.00 95.94 88 ALA A C 1
ATOM 573 O O . ALA A 1 88 ? -3.959 -15.367 14.766 1.00 95.94 88 ALA A O 1
ATOM 574 N N . SER A 1 89 ? -5.539 -16.709 13.921 1.00 91.62 89 SER A N 1
ATOM 575 C CA . SER A 1 89 ? -5.343 -17.785 14.905 1.00 91.62 89 SER A CA 1
ATOM 576 C C . SER A 1 89 ? -3.946 -18.419 14.841 1.00 91.62 89 SER A C 1
ATOM 578 O O . SER A 1 89 ? -3.471 -18.956 15.838 1.00 91.62 89 SER A O 1
ATOM 580 N N . THR A 1 90 ? -3.261 -18.305 13.698 1.00 90.44 90 THR A N 1
ATOM 581 C CA . THR A 1 90 ? -1.856 -18.703 13.500 1.00 90.44 90 THR A CA 1
ATOM 582 C C . THR A 1 90 ? -0.853 -17.733 14.132 1.00 90.44 90 THR A C 1
ATOM 584 O O . THR A 1 90 ? 0.328 -18.055 14.226 1.00 90.44 90 THR A O 1
ATOM 587 N N . GLY A 1 91 ? -1.304 -16.554 14.575 1.00 92.44 91 GLY A N 1
ATOM 588 C CA . GLY A 1 91 ? -0.470 -15.479 15.114 1.00 92.44 91 GLY A CA 1
ATOM 589 C C . GLY A 1 91 ? -0.029 -14.440 14.079 1.00 92.44 91 GLY A C 1
ATOM 590 O O . GLY A 1 91 ? 0.491 -13.391 14.468 1.00 92.44 91 GLY A O 1
ATOM 591 N N . ASP A 1 92 ? -0.270 -14.689 12.789 1.00 93.88 92 ASP A N 1
ATOM 592 C CA . ASP A 1 92 ? 0.031 -13.736 11.720 1.00 93.88 92 ASP A CA 1
ATOM 593 C C . ASP A 1 92 ? -0.813 -12.466 11.859 1.00 93.88 92 ASP A C 1
ATOM 595 O O . ASP A 1 92 ? -1.986 -12.506 12.247 1.00 93.88 92 ASP A O 1
ATOM 599 N N . LYS A 1 93 ? -0.209 -11.320 11.538 1.00 97.50 93 LYS A N 1
ATOM 600 C CA . LYS A 1 93 ? -0.840 -10.004 11.657 1.00 97.50 93 LYS A CA 1
ATOM 601 C C . LYS A 1 93 ? -0.850 -9.298 10.315 1.00 97.50 93 LYS A C 1
ATOM 603 O O . LYS A 1 93 ? 0.162 -9.290 9.621 1.00 97.50 93 LYS A O 1
ATOM 608 N N . LEU A 1 94 ? -1.975 -8.669 10.003 1.00 98.38 94 LEU A N 1
ATOM 609 C CA . LEU A 1 94 ? -2.112 -7.745 8.883 1.00 98.38 94 LEU A CA 1
ATOM 610 C C . LEU A 1 94 ? -2.799 -6.472 9.351 1.00 98.38 94 LEU A C 1
ATOM 612 O O . LEU A 1 94 ? -3.591 -6.494 10.298 1.00 98.38 94 LEU A O 1
ATOM 616 N N . HIS A 1 95 ? -2.520 -5.383 8.654 1.00 98.38 95 HIS A N 1
ATOM 617 C CA . HIS A 1 95 ? -2.969 -4.055 9.011 1.00 98.38 95 HIS A CA 1
ATOM 618 C C . HIS A 1 95 ? -3.563 -3.321 7.809 1.00 98.38 95 HIS A C 1
ATOM 620 O O . HIS A 1 95 ? -3.360 -3.675 6.644 1.00 98.38 95 HIS A O 1
ATOM 626 N N . SER A 1 96 ? -4.342 -2.288 8.107 1.00 97.88 96 SER A N 1
ATOM 627 C CA . SER A 1 96 ? -4.983 -1.455 7.097 1.00 97.88 96 SER A CA 1
ATOM 628 C C . SER A 1 96 ? -5.231 -0.051 7.625 1.00 97.88 96 SER A C 1
ATOM 630 O O . SER A 1 96 ? -5.454 0.146 8.823 1.00 97.88 96 SER A O 1
ATOM 632 N N . TYR A 1 97 ? -5.202 0.929 6.728 1.00 96.69 97 TYR A N 1
ATOM 633 C CA . TYR A 1 97 ? -5.605 2.294 7.030 1.00 96.69 97 TYR A CA 1
ATOM 634 C C . TYR A 1 97 ? -7.115 2.448 6.823 1.00 96.69 97 TYR A C 1
ATOM 636 O O . TYR A 1 97 ? -7.648 2.100 5.773 1.00 96.69 97 TYR A O 1
ATOM 644 N N . VAL A 1 98 ? -7.806 3.003 7.819 1.00 96.50 98 VAL A N 1
ATOM 645 C CA . VAL A 1 98 ? -9.257 3.217 7.789 1.00 96.50 98 VAL A CA 1
ATOM 646 C C . VAL A 1 98 ? -9.530 4.714 7.826 1.00 96.50 98 VAL A C 1
ATOM 648 O O . VAL A 1 98 ? -9.449 5.351 8.876 1.00 96.50 98 VAL A O 1
ATOM 651 N N . ALA A 1 99 ? -9.831 5.288 6.661 1.00 92.50 99 ALA A N 1
ATOM 652 C CA . ALA A 1 99 ? -10.003 6.732 6.500 1.00 92.50 99 ALA A CA 1
ATOM 653 C C . ALA A 1 99 ? -11.315 7.265 7.100 1.00 92.50 99 ALA A C 1
ATOM 655 O O . ALA A 1 99 ? -11.374 8.421 7.514 1.00 92.50 99 ALA A O 1
ATOM 656 N N . ALA A 1 100 ? -12.364 6.441 7.117 1.00 93.44 100 ALA A N 1
ATOM 657 C CA . ALA A 1 100 ? -13.701 6.785 7.585 1.00 93.44 100 ALA A CA 1
ATOM 658 C C . ALA A 1 100 ? -14.503 5.514 7.912 1.00 93.44 100 ALA A C 1
ATOM 660 O O . ALA A 1 100 ? -14.065 4.397 7.633 1.00 93.44 100 ALA A O 1
ATOM 661 N N . ALA A 1 101 ? -15.700 5.693 8.472 1.00 94.00 101 ALA A N 1
ATOM 662 C CA . ALA A 1 101 ? -16.682 4.620 8.580 1.00 94.00 101 ALA A CA 1
ATOM 663 C C . ALA A 1 101 ? -17.095 4.090 7.194 1.00 94.00 101 ALA A C 1
ATOM 665 O O . ALA A 1 101 ? -17.006 4.806 6.196 1.00 94.00 101 ALA A O 1
ATOM 666 N N . GLY A 1 102 ? -17.594 2.854 7.146 1.00 94.75 102 GLY A N 1
ATOM 667 C CA . GLY A 1 102 ? -17.929 2.158 5.906 1.00 94.75 102 GLY A CA 1
ATOM 668 C C . GLY A 1 102 ? -17.096 0.895 5.722 1.00 94.75 102 GLY A C 1
ATOM 669 O O . GLY A 1 102 ? -16.972 0.091 6.646 1.00 94.75 102 GLY A O 1
ATOM 670 N N . THR A 1 103 ? -16.563 0.696 4.520 1.00 95.81 103 THR A N 1
ATOM 671 C CA . THR A 1 103 ? -15.803 -0.513 4.191 1.00 95.81 103 THR A CA 1
ATOM 672 C C . THR A 1 103 ? -14.338 -0.377 4.606 1.00 95.81 103 THR A C 1
ATOM 674 O O . THR A 1 103 ? -13.717 0.647 4.327 1.00 95.81 103 THR A O 1
ATOM 677 N N . ALA A 1 104 ? -13.778 -1.412 5.229 1.00 96.44 104 ALA A N 1
ATOM 678 C CA . ALA A 1 104 ? -12.354 -1.525 5.518 1.00 96.44 104 ALA A CA 1
ATOM 679 C C . ALA A 1 104 ? -11.893 -2.979 5.381 1.00 96.44 104 ALA A C 1
ATOM 681 O O . ALA A 1 104 ? -12.290 -3.835 6.168 1.00 96.44 104 ALA A O 1
ATOM 682 N N . ASN A 1 105 ? -11.028 -3.265 4.412 1.00 97.69 105 ASN A N 1
ATOM 683 C CA . ASN A 1 105 ? -10.436 -4.596 4.260 1.00 97.69 105 ASN A CA 1
ATOM 684 C C . ASN A 1 105 ? -9.070 -4.675 4.930 1.00 97.69 105 ASN A C 1
ATOM 686 O O . ASN A 1 105 ? -8.368 -3.668 5.041 1.00 97.69 105 ASN A O 1
ATOM 690 N N . ILE A 1 106 ? -8.682 -5.882 5.340 1.00 98.31 106 ILE A N 1
ATOM 691 C CA . ILE A 1 106 ? -7.369 -6.154 5.929 1.00 98.31 106 ILE A CA 1
ATOM 692 C C . ILE A 1 106 ? -6.724 -7.324 5.179 1.00 98.31 106 ILE A C 1
ATOM 694 O O . ILE A 1 106 ? -7.070 -8.484 5.391 1.00 98.31 106 ILE A O 1
ATOM 698 N N . THR A 1 107 ? -5.804 -7.015 4.269 1.00 97.94 107 THR A N 1
ATOM 699 C CA . THR A 1 107 ? -5.180 -7.971 3.342 1.00 97.94 107 THR A CA 1
ATOM 700 C C . THR A 1 107 ? -3.675 -7.707 3.193 1.00 97.94 107 THR A C 1
ATOM 702 O O . THR A 1 107 ? -3.194 -6.640 3.584 1.00 97.94 107 THR A O 1
ATOM 705 N N . PRO A 1 108 ? -2.892 -8.620 2.584 1.00 97.56 108 PRO A N 1
ATOM 706 C CA . PRO A 1 108 ? -1.501 -8.349 2.223 1.00 97.56 108 PRO A CA 1
ATOM 707 C C . PRO A 1 108 ? -1.311 -7.072 1.396 1.00 97.56 108 PRO A C 1
ATOM 709 O O . PRO A 1 108 ? -0.309 -6.387 1.552 1.00 97.56 108 PRO A O 1
ATOM 712 N N . VAL A 1 109 ? -2.274 -6.710 0.543 1.00 97.06 109 VAL A N 1
ATOM 713 C CA . VAL A 1 109 ? -2.209 -5.462 -0.231 1.00 97.06 109 VAL A CA 1
ATOM 714 C C . VAL A 1 109 ? -2.411 -4.244 0.671 1.00 97.06 109 VAL A C 1
ATOM 716 O O . VAL A 1 109 ? -1.670 -3.272 0.536 1.00 97.06 109 VAL A O 1
ATOM 719 N N . THR A 1 110 ? -3.353 -4.280 1.622 1.00 97.81 110 THR A N 1
ATOM 720 C CA . THR A 1 110 ? -3.545 -3.152 2.554 1.00 97.81 110 THR A CA 1
ATOM 721 C C . THR A 1 110 ? -2.373 -2.989 3.524 1.00 97.81 110 THR A C 1
ATOM 723 O O . THR A 1 110 ? -2.046 -1.862 3.889 1.00 97.81 110 THR A O 1
ATOM 726 N N . GLU A 1 111 ? -1.695 -4.087 3.873 1.00 97.88 111 GLU A N 1
ATOM 727 C CA . GLU A 1 111 ? -0.441 -4.080 4.639 1.00 97.88 111 GLU A CA 1
ATOM 728 C C . GLU A 1 111 ? 0.655 -3.302 3.888 1.00 97.88 111 GLU A C 1
ATOM 730 O O . GLU A 1 111 ? 1.281 -2.407 4.458 1.00 97.88 111 GLU A O 1
ATOM 735 N N . LEU A 1 112 ? 0.847 -3.585 2.590 1.00 95.25 112 LEU A N 1
ATOM 736 C CA . LEU A 1 112 ? 1.802 -2.858 1.742 1.00 95.25 112 LEU A CA 1
ATOM 737 C C . LEU A 1 112 ? 1.425 -1.380 1.583 1.00 95.25 112 LEU A C 1
ATOM 739 O O . LEU A 1 112 ? 2.303 -0.518 1.622 1.00 95.25 112 LEU A O 1
ATOM 743 N N . LEU A 1 113 ? 0.130 -1.075 1.436 1.00 94.00 113 LEU A N 1
ATOM 744 C CA . LEU A 1 113 ? -0.355 0.307 1.366 1.00 94.00 113 LEU A CA 1
ATOM 745 C C . LEU A 1 113 ? -0.034 1.070 2.645 1.00 94.00 113 LEU A C 1
ATOM 747 O O . LEU A 1 113 ? 0.480 2.181 2.573 1.00 94.00 113 LEU A O 1
ATOM 751 N N . LEU A 1 114 ? -0.322 0.492 3.812 1.00 95.12 114 LEU A N 1
ATOM 752 C CA . LEU A 1 114 ? -0.057 1.151 5.085 1.00 95.12 114 LEU A CA 1
ATOM 753 C C . LEU A 1 114 ? 1.449 1.341 5.316 1.00 95.12 114 LEU A C 1
ATOM 755 O O . LEU A 1 114 ? 1.866 2.396 5.797 1.00 95.12 114 LEU A O 1
ATOM 759 N N . ALA A 1 115 ? 2.271 0.366 4.928 1.00 88.75 115 ALA A N 1
ATOM 760 C CA . ALA A 1 115 ? 3.723 0.494 4.981 1.00 88.75 115 ALA A CA 1
ATOM 761 C C . ALA A 1 115 ? 4.229 1.649 4.095 1.00 88.75 115 ALA A C 1
ATOM 763 O O . ALA A 1 115 ? 5.004 2.490 4.549 1.00 88.75 115 ALA A O 1
ATOM 764 N N . ASN A 1 116 ? 3.725 1.756 2.861 1.00 86.06 116 ASN A N 1
ATOM 765 C CA . ASN A 1 116 ? 4.057 2.861 1.960 1.00 86.06 116 ASN A CA 1
ATOM 766 C C . ASN A 1 116 ? 3.484 4.214 2.413 1.00 86.06 116 ASN A C 1
ATOM 768 O O . ASN A 1 116 ? 4.083 5.251 2.168 1.00 86.06 116 ASN A O 1
ATOM 772 N N . LEU A 1 117 ? 2.332 4.233 3.081 1.00 83.56 117 LEU A N 1
ATOM 773 C CA . LEU A 1 117 ? 1.751 5.461 3.624 1.00 83.56 117 LEU A CA 1
ATOM 774 C C . LEU A 1 117 ? 2.576 6.040 4.777 1.00 83.56 117 LEU A C 1
ATOM 776 O O . LEU A 1 117 ? 2.598 7.256 4.972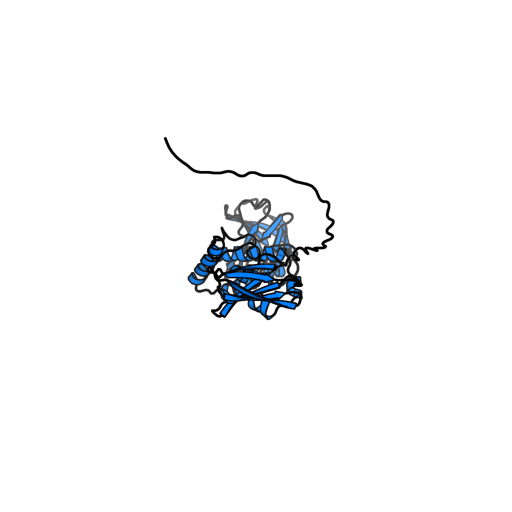 1.00 83.56 117 LEU A O 1
ATOM 780 N N . THR A 1 118 ? 3.207 5.174 5.570 1.00 82.25 118 THR A N 1
ATOM 781 C CA . THR A 1 118 ? 3.792 5.544 6.869 1.00 82.25 118 THR A CA 1
ATOM 782 C C . THR A 1 118 ? 5.314 5.603 6.885 1.00 82.25 118 THR A C 1
ATOM 784 O O . THR A 1 118 ? 5.876 6.258 7.761 1.00 82.25 118 THR A O 1
ATOM 787 N N . GLY A 1 119 ? 5.993 4.965 5.936 1.00 75.00 119 GLY A N 1
ATOM 788 C CA . GLY A 1 119 ? 7.464 4.983 5.811 1.00 75.00 119 GLY A CA 1
ATOM 789 C C . GLY A 1 119 ? 8.162 4.001 6.700 1.00 75.00 119 GLY A C 1
ATOM 790 O O . GLY A 1 119 ? 9.380 4.045 6.849 1.00 75.00 119 GLY A O 1
ATOM 791 N N . GLY A 1 120 ? 7.378 3.119 7.298 1.00 75.88 120 GLY A N 1
ATOM 792 C CA . GLY A 1 120 ? 7.834 2.080 8.185 1.00 75.88 120 GLY A CA 1
ATOM 793 C C . GLY A 1 120 ? 7.010 0.827 7.977 1.00 75.88 120 GLY A C 1
ATOM 794 O O . GLY A 1 120 ? 6.285 0.667 6.996 1.00 75.88 120 GLY A O 1
ATOM 795 N N . THR A 1 121 ? 7.134 -0.093 8.920 1.00 85.12 121 THR A N 1
ATOM 796 C CA . THR A 1 121 ? 6.306 -1.291 8.908 1.00 85.12 121 THR A CA 1
ATOM 797 C C . THR A 1 121 ? 4.884 -0.937 9.334 1.00 85.12 121 THR A C 1
ATOM 799 O O . THR A 1 121 ? 4.659 -0.080 10.192 1.00 85.12 121 THR A O 1
ATOM 802 N N . ALA A 1 122 ? 3.906 -1.637 8.770 1.00 89.75 122 ALA A N 1
ATOM 803 C CA . ALA A 1 122 ? 2.513 -1.504 9.179 1.00 89.75 122 ALA A CA 1
ATOM 804 C C . ALA A 1 122 ? 2.299 -1.934 10.650 1.00 89.75 122 ALA A C 1
ATOM 806 O O . ALA A 1 122 ? 1.462 -1.365 11.351 1.00 89.75 122 ALA A O 1
ATOM 807 N N . LEU A 1 123 ? 3.137 -2.854 11.147 1.00 90.19 123 LEU A N 1
ATOM 808 C CA . LEU A 1 123 ? 3.230 -3.191 12.568 1.00 90.19 123 LEU A CA 1
ATOM 809 C C . LEU A 1 123 ? 3.570 -1.965 13.428 1.00 90.19 123 LEU A C 1
ATOM 811 O O . LEU A 1 123 ? 2.865 -1.694 14.396 1.00 90.19 123 LEU A O 1
ATOM 815 N N . ASP A 1 124 ? 4.605 -1.200 13.067 1.00 89.81 124 ASP A N 1
ATOM 816 C CA . ASP A 1 124 ? 4.979 0.016 13.797 1.00 89.81 124 ASP A CA 1
ATOM 817 C C . ASP A 1 124 ? 3.889 1.089 13.702 1.00 89.81 124 ASP A C 1
ATOM 819 O O . ASP A 1 124 ? 3.617 1.768 14.691 1.00 89.81 124 ASP A O 1
ATOM 823 N N . ALA A 1 125 ? 3.221 1.215 12.551 1.00 90.62 125 ALA A N 1
ATOM 824 C CA . ALA A 1 125 ? 2.096 2.135 12.389 1.00 90.62 125 ALA A CA 1
ATOM 825 C C . ALA A 1 125 ? 0.939 1.843 13.364 1.00 90.62 125 ALA A C 1
ATOM 827 O O . ALA A 1 125 ? 0.237 2.769 13.775 1.00 90.62 125 ALA A O 1
ATOM 828 N N . PHE A 1 126 ? 0.749 0.577 13.752 1.00 95.19 126 PHE A N 1
ATOM 829 C CA . PHE A 1 126 ? -0.256 0.175 14.734 1.00 95.19 126 PHE A CA 1
ATOM 830 C C . PHE A 1 126 ? 0.267 0.223 16.179 1.00 95.19 126 PHE A C 1
ATOM 832 O O . PHE A 1 126 ? -0.365 0.841 17.038 1.00 95.19 126 PHE A O 1
ATOM 839 N N . ASP A 1 127 ? 1.399 -0.427 16.466 1.00 93.31 127 ASP A N 1
ATOM 840 C CA . ASP A 1 127 ? 1.928 -0.588 17.830 1.00 93.31 127 ASP A CA 1
ATOM 841 C C . ASP A 1 127 ? 2.494 0.730 18.391 1.00 93.31 127 ASP A C 1
ATOM 843 O O . ASP A 1 127 ? 2.490 0.943 19.603 1.00 93.31 127 ASP A O 1
ATOM 847 N N . LYS A 1 128 ? 2.935 1.641 17.514 1.00 91.38 128 LYS A N 1
ATOM 848 C CA . LYS A 1 128 ? 3.392 3.001 17.848 1.00 91.38 128 LYS A CA 1
ATOM 849 C C . LYS A 1 128 ? 2.452 4.055 17.258 1.00 91.38 128 LYS A C 1
ATOM 851 O O . LYS A 1 128 ? 2.911 5.102 16.798 1.00 91.38 128 LYS A O 1
ATOM 856 N N . PHE A 1 129 ? 1.150 3.759 17.226 1.00 92.50 129 PHE A N 1
ATOM 857 C CA . PHE A 1 129 ? 0.148 4.634 16.624 1.00 92.50 129 PHE A CA 1
ATOM 858 C C . PHE A 1 129 ? 0.266 6.076 17.136 1.00 92.50 129 PHE A C 1
ATOM 860 O O . PHE A 1 129 ? 0.226 6.343 18.337 1.00 92.50 129 PHE A O 1
ATOM 867 N N . ASP A 1 130 ? 0.378 7.009 16.194 1.00 88.50 130 ASP A N 1
ATOM 868 C CA . ASP A 1 130 ? 0.490 8.441 16.446 1.00 88.50 130 ASP A CA 1
ATOM 869 C C . ASP A 1 130 ? -0.689 9.146 15.772 1.00 88.50 130 ASP A C 1
ATOM 871 O O . ASP A 1 130 ? -0.753 9.270 14.545 1.00 88.50 130 ASP A O 1
ATOM 875 N N . ALA A 1 131 ? -1.630 9.624 16.588 1.00 89.75 131 ALA A N 1
ATOM 876 C CA . ALA A 1 131 ? -2.833 10.298 16.110 1.00 89.75 131 ALA A CA 1
ATOM 877 C C . ALA A 1 131 ? -2.522 11.567 15.296 1.00 89.75 131 ALA A C 1
ATOM 879 O O . ALA A 1 131 ? -3.286 11.917 14.398 1.00 89.75 131 ALA A O 1
ATOM 880 N N . THR A 1 132 ? -1.410 12.255 15.572 1.00 85.56 132 THR A N 1
ATOM 881 C CA . THR A 1 132 ? -1.005 13.454 14.823 1.00 85.56 132 THR A CA 1
ATOM 882 C C . THR A 1 132 ? -0.553 13.071 13.421 1.00 85.56 132 THR A C 1
ATOM 884 O O . THR A 1 132 ? -1.002 13.675 12.447 1.00 85.56 132 THR A O 1
ATOM 887 N N . LYS A 1 133 ? 0.277 12.028 13.303 1.00 82.62 133 LYS A N 1
ATOM 888 C CA . LYS A 1 133 ? 0.713 11.508 11.998 1.00 82.62 133 LYS A CA 1
ATOM 889 C C . LYS A 1 133 ? -0.453 10.939 11.201 1.00 82.62 133 LYS A C 1
ATOM 891 O O . LYS A 1 133 ? -0.563 11.232 10.017 1.00 82.62 133 LYS A O 1
ATOM 896 N N . ALA A 1 134 ? -1.348 10.196 11.852 1.00 84.75 134 ALA A N 1
ATOM 897 C CA . ALA A 1 134 ? -2.539 9.656 11.208 1.00 84.75 134 ALA A CA 1
ATOM 898 C C . ALA A 1 134 ? -3.435 10.780 10.653 1.00 84.75 134 ALA A C 1
ATOM 900 O O . ALA A 1 134 ? -3.821 10.723 9.491 1.00 84.75 134 ALA A O 1
ATOM 901 N N . LYS A 1 135 ? -3.696 11.848 11.428 1.00 84.25 135 LYS A N 1
ATOM 902 C CA . LYS A 1 135 ? -4.449 13.032 10.959 1.00 84.25 135 LYS A CA 1
ATOM 903 C C . LYS A 1 135 ? -3.788 13.770 9.796 1.00 84.25 135 LYS A C 1
ATOM 905 O O . LYS A 1 135 ? -4.487 14.424 9.029 1.00 84.25 135 LYS A O 1
ATOM 910 N N . ALA A 1 136 ? -2.461 13.732 9.705 1.00 79.44 136 ALA A N 1
ATOM 911 C CA . ALA A 1 136 ? -1.720 14.421 8.655 1.00 79.44 136 ALA A CA 1
ATOM 912 C C . ALA A 1 136 ? -1.797 13.704 7.295 1.00 79.44 136 ALA A C 1
ATOM 914 O O . ALA A 1 136 ? -1.426 14.301 6.284 1.00 79.44 136 ALA A O 1
ATOM 915 N N . LEU A 1 137 ? -2.271 12.451 7.255 1.00 78.00 137 LEU A N 1
ATOM 916 C CA . LEU A 1 137 ? -2.456 11.711 6.011 1.00 78.00 137 LEU A CA 1
ATOM 917 C C . LEU A 1 137 ? -3.620 12.287 5.199 1.00 78.00 137 LEU A C 1
ATOM 919 O O . LEU A 1 137 ? -4.750 12.422 5.665 1.00 78.00 137 LEU A O 1
ATOM 923 N N . THR A 1 138 ? -3.335 12.596 3.942 1.00 81.06 138 THR A N 1
ATOM 924 C CA . THR A 1 138 ? -4.279 13.175 2.986 1.00 81.06 138 THR A CA 1
ATOM 925 C C . THR A 1 138 ? -4.773 12.128 1.993 1.00 81.06 138 THR A C 1
ATOM 927 O O . THR A 1 138 ? -4.087 11.148 1.700 1.00 81.06 138 THR A O 1
ATOM 930 N N . ALA A 1 139 ? -5.935 12.371 1.381 1.00 77.62 139 ALA A N 1
ATOM 931 C CA . ALA A 1 139 ? -6.438 11.525 0.297 1.00 77.62 139 ALA A CA 1
ATOM 932 C C . ALA A 1 139 ? -5.444 11.418 -0.878 1.00 77.62 139 ALA A C 1
ATOM 934 O O . ALA A 1 139 ? -5.318 10.360 -1.483 1.00 77.62 139 ALA A O 1
ATOM 935 N N . ALA A 1 140 ? -4.686 12.483 -1.167 1.00 72.19 140 ALA A N 1
ATOM 936 C CA . ALA A 1 140 ? -3.657 12.465 -2.205 1.00 72.19 140 ALA A CA 1
ATOM 937 C C . ALA A 1 140 ? -2.511 11.492 -1.877 1.00 72.19 140 ALA A C 1
ATOM 939 O O . ALA A 1 140 ? -2.051 10.775 -2.763 1.00 72.19 140 ALA A O 1
ATOM 940 N N . GLN A 1 141 ? -2.085 11.424 -0.611 1.00 76.50 141 GLN A N 1
ATOM 941 C CA . GLN A 1 141 ? -1.082 10.451 -0.161 1.00 76.50 141 GLN A CA 1
ATOM 942 C C . GLN A 1 141 ? -1.616 9.016 -0.226 1.00 76.50 141 GLN A C 1
ATOM 944 O O . GLN A 1 141 ? -0.883 8.121 -0.632 1.00 76.50 141 GLN A O 1
ATOM 949 N N . VAL A 1 142 ? -2.897 8.802 0.089 1.00 80.00 142 VAL A N 1
ATOM 950 C CA . VAL A 1 142 ? -3.560 7.497 -0.081 1.00 80.00 142 VAL A CA 1
ATOM 951 C C . VAL A 1 142 ? -3.582 7.066 -1.544 1.00 80.00 142 VAL A C 1
ATOM 953 O O . VAL A 1 142 ? -3.147 5.961 -1.859 1.00 80.00 142 VAL A O 1
ATOM 956 N N . THR A 1 143 ? -3.999 7.946 -2.453 1.00 79.62 143 THR A N 1
ATOM 957 C CA . THR A 1 143 ? -3.981 7.664 -3.895 1.00 79.62 143 THR A CA 1
ATOM 958 C C . THR A 1 143 ? -2.566 7.383 -4.407 1.00 79.62 143 THR A C 1
ATOM 960 O O . THR A 1 143 ? -2.372 6.464 -5.202 1.00 79.62 143 THR A O 1
ATOM 963 N N . ALA A 1 144 ? -1.566 8.134 -3.936 1.00 74.06 144 ALA A N 1
ATOM 964 C CA . ALA A 1 144 ? -0.168 7.899 -4.291 1.00 74.06 144 ALA A CA 1
ATOM 965 C C . ALA A 1 144 ? 0.324 6.527 -3.802 1.00 74.06 144 ALA A C 1
ATOM 967 O O . ALA A 1 144 ? 0.951 5.803 -4.572 1.00 74.06 144 ALA A O 1
ATOM 968 N N . ALA A 1 145 ? -0.022 6.130 -2.574 1.00 80.38 145 ALA A N 1
ATOM 969 C CA . ALA A 1 145 ? 0.346 4.826 -2.031 1.00 80.38 145 ALA A CA 1
ATOM 970 C C . ALA A 1 145 ? -0.324 3.663 -2.774 1.00 80.38 145 ALA A C 1
ATOM 972 O O . ALA A 1 145 ? 0.328 2.662 -3.069 1.00 80.38 145 ALA A O 1
ATOM 973 N N . ILE A 1 146 ? -1.599 3.811 -3.154 1.00 82.50 146 ILE A N 1
ATOM 974 C CA . ILE A 1 146 ? -2.299 2.842 -4.010 1.00 82.50 146 ILE A CA 1
ATOM 975 C C . ILE A 1 146 ? -1.543 2.658 -5.334 1.00 82.50 146 ILE A C 1
ATOM 977 O O . ILE A 1 146 ? -1.287 1.527 -5.752 1.00 82.50 146 ILE A O 1
ATOM 981 N N . ALA A 1 147 ? -1.162 3.760 -5.988 1.00 76.94 147 ALA A N 1
ATOM 982 C CA . ALA A 1 147 ? -0.433 3.718 -7.251 1.00 76.94 147 ALA A CA 1
ATOM 983 C C . ALA A 1 147 ? 0.962 3.087 -7.100 1.00 76.94 147 ALA A C 1
ATOM 985 O O . ALA A 1 147 ? 1.338 2.249 -7.921 1.00 76.94 147 ALA A O 1
ATOM 986 N N . ALA A 1 148 ? 1.697 3.439 -6.040 1.00 75.81 148 ALA A N 1
ATOM 987 C CA . ALA A 1 148 ? 3.019 2.892 -5.746 1.00 75.81 148 ALA A CA 1
ATOM 988 C C . ALA A 1 148 ? 2.965 1.380 -5.492 1.00 75.81 148 ALA A C 1
ATOM 990 O O . ALA A 1 148 ? 3.746 0.626 -6.072 1.00 75.81 148 ALA A O 1
ATOM 991 N N . VAL A 1 149 ? 1.999 0.915 -4.694 1.00 85.25 149 VAL A N 1
ATOM 992 C CA . VAL A 1 149 ? 1.809 -0.521 -4.453 1.00 85.25 149 VAL A CA 1
ATOM 993 C C . VAL A 1 149 ? 1.408 -1.231 -5.735 1.00 85.25 149 VAL A C 1
ATOM 995 O O . VAL A 1 149 ? 2.006 -2.250 -6.061 1.00 85.25 149 VAL A O 1
ATOM 998 N N . LYS A 1 150 ? 0.473 -0.686 -6.520 1.00 81.06 150 LYS A N 1
ATOM 999 C CA . LYS A 1 150 ? 0.105 -1.279 -7.812 1.00 81.06 150 LYS A CA 1
ATOM 1000 C C . LYS A 1 150 ? 1.315 -1.412 -8.744 1.00 81.06 150 LYS A C 1
ATOM 1002 O O . LYS A 1 150 ? 1.474 -2.451 -9.377 1.00 81.06 150 LYS A O 1
ATOM 1007 N N . ALA A 1 151 ? 2.180 -0.400 -8.809 1.00 76.12 151 ALA A N 1
ATOM 1008 C CA . ALA A 1 151 ? 3.411 -0.454 -9.595 1.00 76.12 151 ALA A CA 1
ATOM 1009 C C . ALA A 1 151 ? 4.386 -1.518 -9.067 1.00 76.12 151 ALA A C 1
ATOM 1011 O O . ALA A 1 151 ? 4.910 -2.304 -9.851 1.00 76.12 151 ALA A O 1
ATOM 1012 N N . TYR A 1 152 ? 4.578 -1.595 -7.750 1.00 79.75 152 TYR A N 1
ATOM 1013 C CA . TYR A 1 152 ? 5.413 -2.614 -7.113 1.00 79.75 152 TYR A CA 1
ATOM 1014 C C . TYR A 1 152 ? 4.904 -4.041 -7.365 1.00 79.75 152 TYR A C 1
ATOM 1016 O O . TYR A 1 152 ? 5.684 -4.931 -7.682 1.00 79.75 152 TYR A O 1
ATOM 1024 N N . LEU A 1 153 ? 3.590 -4.271 -7.311 1.00 81.06 153 LEU A N 1
ATOM 1025 C CA . LEU A 1 153 ? 3.005 -5.567 -7.666 1.00 81.06 153 LEU A CA 1
ATOM 1026 C C . LEU A 1 153 ? 3.371 -5.966 -9.107 1.00 81.06 153 LEU A C 1
ATOM 1028 O O . LEU A 1 153 ? 3.775 -7.102 -9.354 1.00 81.06 153 LEU A O 1
ATOM 1032 N N . VAL A 1 154 ? 3.327 -5.019 -10.049 1.00 77.62 154 VAL A N 1
ATOM 1033 C CA . VAL A 1 154 ? 3.733 -5.266 -11.442 1.00 77.62 154 VAL A CA 1
ATOM 1034 C C . VAL A 1 154 ? 5.218 -5.631 -11.555 1.00 77.62 154 VAL A C 1
ATOM 1036 O O . VAL A 1 154 ? 5.548 -6.509 -12.351 1.00 77.62 154 VAL A O 1
ATOM 1039 N N . THR A 1 155 ? 6.121 -5.034 -10.763 1.00 75.50 155 THR A N 1
ATOM 1040 C CA . THR A 1 155 ? 7.556 -5.398 -10.805 1.00 75.50 155 THR A CA 1
ATOM 1041 C C . THR A 1 155 ? 7.821 -6.812 -10.290 1.00 75.50 155 THR A C 1
ATOM 1043 O O . THR A 1 155 ? 8.744 -7.473 -10.763 1.00 75.50 155 THR A O 1
ATOM 1046 N N . LEU A 1 156 ? 6.977 -7.314 -9.384 1.00 72.56 156 LEU A N 1
ATOM 1047 C CA . LEU A 1 156 ? 6.976 -8.714 -8.951 1.00 72.56 156 LEU A CA 1
ATOM 1048 C C . LEU A 1 156 ? 6.349 -9.664 -9.988 1.00 72.56 156 LEU A C 1
ATOM 1050 O O . LEU A 1 156 ? 6.352 -10.880 -9.798 1.00 72.56 156 LEU A O 1
ATOM 1054 N N . GLY A 1 157 ? 5.802 -9.129 -11.082 1.00 72.69 157 GLY A N 1
ATOM 1055 C CA . GLY A 1 157 ? 5.090 -9.892 -12.100 1.00 72.69 157 GLY A CA 1
ATOM 1056 C C . GLY A 1 157 ? 3.697 -10.345 -11.663 1.00 72.69 157 GLY A C 1
ATOM 1057 O O . GLY A 1 157 ? 3.211 -11.334 -12.214 1.00 72.69 157 GLY A O 1
ATOM 1058 N N . VAL A 1 158 ? 3.092 -9.661 -10.682 1.00 79.94 158 VAL A N 1
ATOM 1059 C CA . VAL A 1 158 ? 1.703 -9.872 -10.250 1.00 79.94 158 VAL A CA 1
ATOM 1060 C C . VAL A 1 158 ? 0.753 -9.226 -11.259 1.00 79.94 158 VAL A C 1
ATOM 1062 O O . VAL A 1 158 ? 0.939 -8.075 -11.663 1.00 79.94 158 VAL A O 1
ATOM 1065 N N . SER A 1 159 ? -0.288 -9.949 -11.658 1.00 81.12 159 SER A N 1
ATOM 1066 C CA . SER A 1 159 ? -1.369 -9.415 -12.481 1.00 81.12 159 SER A CA 1
ATOM 1067 C C . SER A 1 159 ? -2.223 -8.439 -11.673 1.00 81.12 159 SER A C 1
ATOM 1069 O O . SER A 1 159 ? -2.796 -8.783 -10.645 1.00 81.12 159 SER A O 1
ATOM 1071 N N . VAL A 1 160 ? -2.348 -7.206 -12.165 1.00 81.50 160 VAL A N 1
ATOM 1072 C CA . VAL A 1 160 ? -3.124 -6.134 -11.511 1.00 81.50 160 VAL A CA 1
ATOM 1073 C C . VAL A 1 160 ? -4.389 -5.760 -12.287 1.00 81.50 160 VAL A C 1
ATOM 1075 O O . VAL A 1 160 ? -4.901 -4.647 -12.141 1.00 81.50 160 VAL A O 1
ATOM 1078 N N . ILE A 1 161 ? -4.875 -6.663 -13.146 1.00 79.56 161 ILE A N 1
ATOM 1079 C CA . ILE A 1 161 ? -6.066 -6.432 -13.977 1.00 79.56 161 ILE A CA 1
ATOM 1080 C C . ILE A 1 161 ? -7.333 -6.268 -13.128 1.00 79.56 161 ILE A C 1
ATOM 1082 O O . ILE A 1 161 ? -8.123 -5.366 -13.390 1.00 79.56 161 ILE A O 1
ATOM 1086 N N . ASP A 1 162 ? -7.460 -7.065 -12.066 1.00 81.88 162 ASP A N 1
ATOM 1087 C CA . ASP A 1 162 ? -8.571 -7.026 -11.110 1.00 81.88 162 ASP A CA 1
ATOM 1088 C C . ASP A 1 162 ? -8.227 -6.220 -9.840 1.00 81.88 162 ASP A C 1
ATOM 1090 O O . ASP A 1 162 ? -8.959 -6.250 -8.852 1.00 81.88 162 ASP A O 1
ATOM 1094 N N . PHE A 1 163 ? -7.116 -5.470 -9.849 1.00 81.00 163 PHE A N 1
ATOM 1095 C CA . PHE A 1 163 ? -6.737 -4.618 -8.723 1.00 81.00 163 PHE A CA 1
ATOM 1096 C C . PHE A 1 163 ? -7.734 -3.451 -8.587 1.00 81.00 163 PHE A C 1
ATOM 1098 O O . PHE A 1 163 ? -7.828 -2.627 -9.510 1.00 81.00 163 PHE A O 1
ATOM 1105 N N . PRO A 1 164 ? -8.449 -3.326 -7.454 1.00 84.00 164 PRO A N 1
ATOM 1106 C CA . PRO A 1 164 ? -9.466 -2.295 -7.273 1.00 84.00 164 PRO A CA 1
ATOM 1107 C C . PRO A 1 164 ? -8.848 -0.894 -7.203 1.00 84.00 164 PRO A C 1
ATOM 1109 O O . PRO A 1 164 ? -7.714 -0.714 -6.766 1.00 84.00 164 PRO A O 1
ATOM 1112 N N . ALA A 1 165 ? -9.617 0.125 -7.592 1.00 81.44 165 ALA A N 1
ATOM 1113 C CA . ALA A 1 165 ? -9.176 1.518 -7.481 1.00 81.44 165 ALA A CA 1
ATOM 1114 C C . ALA A 1 165 ? -8.893 1.928 -6.024 1.00 81.44 165 ALA A C 1
ATOM 1116 O O . ALA A 1 165 ? -7.981 2.711 -5.782 1.00 81.44 165 ALA A O 1
ATOM 1117 N N . ASP A 1 166 ? -9.647 1.369 -5.073 1.00 90.00 166 ASP A N 1
ATOM 1118 C CA . ASP A 1 166 ? -9.422 1.511 -3.636 1.00 90.00 166 ASP A CA 1
ATOM 1119 C C . ASP A 1 166 ? -9.464 0.125 -2.960 1.00 90.00 166 ASP A C 1
ATOM 1121 O O . ASP A 1 166 ? -10.549 -0.362 -2.630 1.00 90.00 166 ASP A O 1
ATOM 1125 N N . PRO A 1 167 ? -8.318 -0.546 -2.754 1.00 92.00 167 PRO A N 1
ATOM 1126 C CA . PRO A 1 167 ? -8.273 -1.859 -2.103 1.00 92.00 167 PRO A CA 1
ATOM 1127 C C . PRO A 1 167 ? -8.647 -1.831 -0.613 1.00 92.00 167 PRO A C 1
ATOM 1129 O O . PRO A 1 167 ? -8.949 -2.885 -0.050 1.00 92.00 167 PRO A O 1
ATOM 1132 N N . MET A 1 168 ? -8.646 -0.661 0.037 1.00 94.25 168 MET A N 1
ATOM 1133 C CA . MET A 1 168 ? -8.994 -0.538 1.456 1.00 94.25 168 MET A CA 1
ATOM 1134 C C . MET A 1 168 ? -10.505 -0.379 1.643 1.00 94.25 168 MET A C 1
ATOM 1136 O O . MET A 1 168 ? -11.074 -1.049 2.502 1.00 94.25 168 MET A O 1
ATOM 1140 N N . GLY A 1 169 ? -11.144 0.473 0.832 1.00 92.88 169 GLY A N 1
ATOM 1141 C CA . GLY A 1 169 ? -12.555 0.856 0.961 1.00 92.88 169 GLY A CA 1
ATOM 1142 C C . GLY A 1 169 ? -13.523 0.237 -0.055 1.00 92.88 169 GLY A C 1
ATOM 1143 O O . GLY A 1 169 ? -14.733 0.445 0.044 1.00 92.88 169 GLY A O 1
ATOM 1144 N N . THR A 1 170 ? -13.049 -0.542 -1.031 1.00 93.06 170 THR A N 1
ATOM 1145 C CA . THR A 1 170 ? -13.942 -1.277 -1.949 1.00 93.06 170 THR A CA 1
ATOM 1146 C C . THR A 1 170 ? -14.374 -2.594 -1.318 1.00 93.06 170 THR A C 1
ATOM 1148 O O . THR A 1 170 ? -13.556 -3.282 -0.722 1.00 93.06 170 THR A O 1
ATOM 1151 N N . LYS A 1 171 ? -15.645 -2.990 -1.457 1.00 92.88 171 LYS A N 1
ATOM 1152 C CA . LYS A 1 171 ? -16.115 -4.296 -0.967 1.00 92.88 171 LYS A CA 1
ATOM 1153 C C . LYS A 1 171 ? -15.236 -5.426 -1.520 1.00 92.88 171 LYS A C 1
ATOM 1155 O O . LYS A 1 171 ? -15.050 -5.509 -2.729 1.00 92.88 171 LYS A O 1
ATOM 1160 N N . PHE A 1 172 ? -14.760 -6.292 -0.631 1.00 94.31 172 PHE A N 1
ATOM 1161 C CA . PHE A 1 172 ? -13.886 -7.417 -0.949 1.00 94.31 172 PHE A CA 1
ATOM 1162 C C . PHE A 1 172 ? -14.471 -8.712 -0.387 1.00 94.31 172 PHE A C 1
ATOM 1164 O O . PHE A 1 172 ? -14.968 -8.724 0.744 1.00 94.31 172 PHE A O 1
ATOM 1171 N N . VAL A 1 173 ? -14.408 -9.799 -1.152 1.00 93.62 173 VAL A N 1
ATOM 1172 C CA . VAL A 1 173 ? -14.826 -11.136 -0.713 1.00 93.62 173 VAL A CA 1
ATOM 1173 C C . VAL A 1 173 ? -13.688 -12.118 -0.982 1.00 93.62 173 VAL A C 1
ATOM 1175 O O . VAL A 1 173 ? -13.151 -12.154 -2.082 1.00 93.62 173 VAL A O 1
ATOM 1178 N N . ALA A 1 174 ? -13.324 -12.934 0.010 1.00 92.31 174 ALA A N 1
ATOM 1179 C CA . ALA A 1 174 ? -12.309 -13.969 -0.193 1.00 92.31 174 ALA A CA 1
ATOM 1180 C C . ALA A 1 174 ? -12.747 -14.946 -1.304 1.00 92.31 174 ALA A C 1
ATOM 1182 O O . ALA A 1 174 ? -13.898 -15.388 -1.327 1.00 92.31 174 ALA A O 1
ATOM 1183 N N . GLY A 1 175 ? -11.836 -15.274 -2.218 1.00 88.62 175 GLY A N 1
ATOM 1184 C CA . GLY A 1 175 ? -12.092 -16.069 -3.417 1.00 88.62 175 GLY A CA 1
ATOM 1185 C C . GLY A 1 175 ? -12.724 -15.312 -4.593 1.00 88.62 175 GLY A C 1
ATOM 1186 O O . GLY A 1 175 ? -13.093 -15.949 -5.582 1.00 88.62 175 GLY A O 1
ATOM 1187 N N . ASP A 1 176 ? -12.901 -13.987 -4.514 1.00 88.31 176 ASP A N 1
ATOM 1188 C CA . ASP A 1 176 ? -13.362 -13.186 -5.654 1.00 88.31 176 ASP A CA 1
ATOM 1189 C C . ASP A 1 176 ? -12.227 -12.846 -6.646 1.00 88.31 176 ASP A C 1
ATOM 1191 O O . ASP A 1 176 ? -11.088 -13.293 -6.530 1.00 88.31 176 ASP A O 1
ATOM 1195 N N . LYS A 1 177 ? -12.538 -12.057 -7.681 1.00 87.12 177 LYS A N 1
ATOM 1196 C CA . LYS A 1 177 ? -11.534 -11.667 -8.683 1.00 87.12 177 LYS A CA 1
ATOM 1197 C C . LYS A 1 177 ? -10.441 -10.754 -8.122 1.00 87.12 177 LYS A C 1
ATOM 1199 O O . LYS A 1 177 ? -9.314 -10.813 -8.599 1.00 87.12 177 LYS A O 1
ATOM 1204 N N . ALA A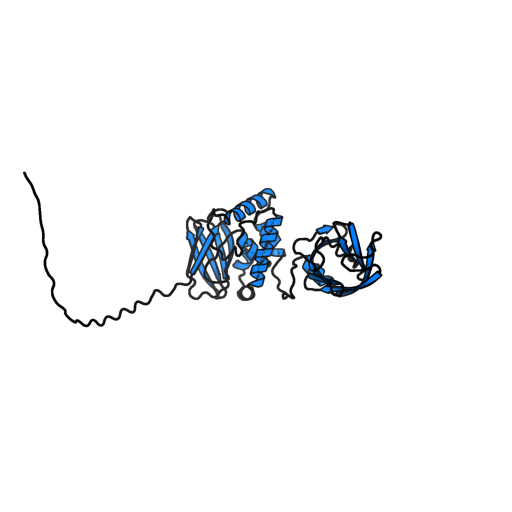 1 178 ? -10.758 -9.912 -7.141 1.00 86.12 178 ALA A N 1
ATOM 1205 C CA . ALA A 1 178 ? -9.762 -9.069 -6.492 1.00 86.12 178 ALA A CA 1
ATOM 1206 C C . ALA A 1 178 ? -8.850 -9.906 -5.575 1.00 86.12 178 ALA A C 1
ATOM 1208 O O . ALA A 1 178 ? -7.666 -9.594 -5.453 1.00 86.12 178 ALA A O 1
ATOM 1209 N N . ASP A 1 179 ? -9.362 -10.991 -4.984 1.00 92.06 179 ASP A N 1
ATOM 1210 C CA . ASP A 1 179 ? -8.577 -11.959 -4.205 1.00 92.06 179 ASP A CA 1
ATOM 1211 C C . ASP A 1 179 ? -7.515 -12.679 -5.048 1.00 92.06 179 ASP A C 1
ATOM 1213 O O . ASP A 1 179 ? -6.424 -12.949 -4.550 1.00 92.06 179 ASP A O 1
ATOM 1217 N N . ALA A 1 180 ? -7.744 -12.854 -6.356 1.00 88.62 180 ALA A N 1
ATOM 1218 C CA . ALA A 1 180 ? -6.736 -13.406 -7.267 1.00 88.62 180 ALA A CA 1
ATOM 1219 C C . ALA A 1 180 ? -5.425 -12.589 -7.283 1.00 88.62 180 ALA A C 1
ATOM 1221 O O . ALA A 1 180 ? -4.354 -13.135 -7.549 1.00 88.62 180 ALA A O 1
ATOM 1222 N N . VAL A 1 181 ? -5.478 -11.291 -6.956 1.00 92.31 181 VAL A N 1
ATOM 1223 C CA . VAL A 1 181 ? -4.275 -10.463 -6.767 1.00 92.31 181 VAL A CA 1
ATOM 1224 C C . VAL A 1 181 ? -3.505 -10.882 -5.511 1.00 92.31 181 VAL A C 1
ATOM 1226 O O . VAL A 1 181 ? -2.274 -10.862 -5.515 1.00 92.31 181 VAL A O 1
ATOM 1229 N N . LEU A 1 182 ? -4.203 -11.252 -4.431 1.00 96.00 182 LEU A N 1
ATOM 1230 C CA . LEU A 1 182 ? -3.577 -11.730 -3.195 1.00 96.00 182 LEU A CA 1
ATOM 1231 C C . LEU A 1 182 ? -2.905 -13.085 -3.419 1.00 96.00 182 LEU A C 1
ATOM 1233 O O . LEU A 1 182 ? -1.759 -13.270 -3.001 1.00 96.00 182 LEU A O 1
ATOM 1237 N N . ASP A 1 183 ? -3.585 -13.986 -4.129 1.00 93.50 183 ASP A N 1
ATOM 1238 C CA . ASP A 1 183 ? -3.052 -15.295 -4.504 1.00 93.50 183 ASP A CA 1
ATOM 1239 C C . ASP A 1 183 ? -1.802 -15.171 -5.377 1.00 93.50 183 ASP A C 1
ATOM 1241 O O . ASP A 1 183 ? -0.776 -15.802 -5.105 1.00 93.50 183 ASP A O 1
ATOM 1245 N N . ASP A 1 184 ? -1.854 -14.323 -6.408 1.00 92.19 184 ASP A N 1
ATOM 1246 C CA . ASP A 1 184 ? -0.723 -14.122 -7.309 1.00 92.19 184 ASP A CA 1
ATOM 1247 C C . ASP A 1 184 ? 0.442 -13.428 -6.586 1.00 92.19 184 ASP A C 1
ATOM 1249 O O . ASP A 1 184 ? 1.583 -13.867 -6.704 1.00 92.19 184 ASP A O 1
ATOM 1253 N N . LEU A 1 185 ? 0.186 -12.435 -5.724 1.00 94.12 185 LEU A N 1
ATOM 1254 C CA . LEU A 1 185 ? 1.222 -11.854 -4.859 1.00 94.12 185 LEU A CA 1
ATOM 1255 C C . LEU A 1 185 ? 1.916 -12.922 -4.004 1.00 94.12 185 LEU A C 1
ATOM 1257 O O . LEU A 1 185 ? 3.149 -12.996 -3.984 1.00 94.12 185 LEU A O 1
ATOM 1261 N N . ALA A 1 186 ? 1.144 -13.764 -3.314 1.00 94.06 186 ALA A 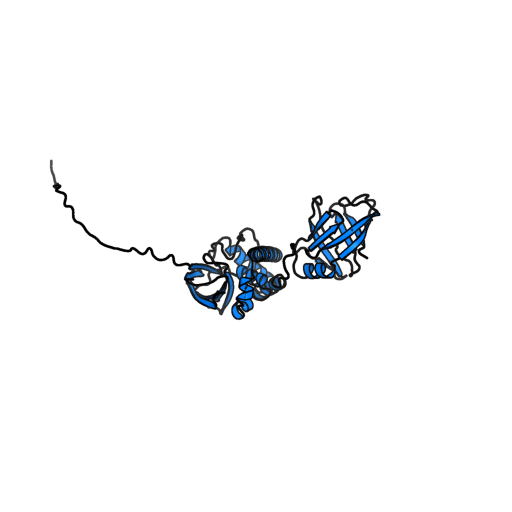N 1
ATOM 1262 C CA . ALA A 1 186 ? 1.694 -14.835 -2.492 1.00 94.06 186 ALA A CA 1
ATOM 1263 C C . ALA A 1 186 ? 2.527 -15.821 -3.332 1.00 94.06 186 ALA A C 1
ATOM 1265 O O . ALA A 1 186 ? 3.632 -16.206 -2.931 1.00 94.06 186 ALA A O 1
ATOM 1266 N N . ALA A 1 187 ? 2.041 -16.187 -4.522 1.00 92.12 187 ALA A N 1
ATOM 1267 C CA . ALA A 1 187 ? 2.737 -17.075 -5.444 1.00 92.12 187 ALA A CA 1
ATOM 1268 C C . ALA A 1 187 ? 4.053 -16.471 -5.963 1.00 92.12 187 ALA A C 1
ATOM 1270 O O . ALA A 1 187 ? 5.083 -17.151 -5.947 1.00 92.12 187 ALA A O 1
ATOM 1271 N N . LYS A 1 188 ? 4.055 -15.196 -6.377 1.00 87.81 188 LYS A N 1
ATOM 1272 C CA . LYS A 1 188 ? 5.246 -14.505 -6.900 1.00 87.81 188 LYS A CA 1
ATOM 1273 C C . LYS A 1 188 ? 6.315 -14.328 -5.837 1.00 87.81 188 LYS A C 1
ATOM 1275 O O . LYS A 1 188 ? 7.474 -14.631 -6.107 1.00 87.81 188 LYS A O 1
ATOM 1280 N N . LEU A 1 189 ? 5.939 -13.928 -4.620 1.00 86.12 189 LEU A N 1
ATOM 1281 C CA . LEU A 1 189 ? 6.882 -13.830 -3.503 1.00 86.12 189 LEU A CA 1
ATOM 1282 C C . LEU A 1 189 ? 7.523 -15.187 -3.199 1.00 86.12 189 LEU A C 1
ATOM 1284 O O . LEU A 1 189 ? 8.748 -15.284 -3.110 1.00 86.12 189 LEU A O 1
ATOM 1288 N N . LYS A 1 190 ? 6.715 -16.252 -3.135 1.00 90.00 190 LYS A N 1
ATOM 1289 C CA . LYS A 1 190 ? 7.212 -17.614 -2.919 1.00 90.00 190 LYS A CA 1
ATOM 1290 C C . LYS A 1 190 ? 8.165 -18.066 -4.028 1.00 90.00 190 LYS A C 1
ATOM 1292 O O . LYS A 1 190 ? 9.188 -18.675 -3.723 1.00 90.00 190 LYS A O 1
ATOM 1297 N N . ALA A 1 191 ? 7.862 -17.758 -5.290 1.00 81.56 191 ALA A N 1
ATOM 1298 C CA . ALA A 1 191 ? 8.694 -18.131 -6.435 1.00 81.56 191 ALA A CA 1
ATOM 1299 C C . ALA A 1 191 ? 10.101 -17.509 -6.385 1.00 81.56 191 ALA A C 1
ATOM 1301 O O . ALA A 1 191 ? 11.056 -18.132 -6.844 1.00 81.56 191 ALA A O 1
ATOM 1302 N N . VAL A 1 192 ? 10.240 -16.321 -5.789 1.00 80.50 192 VAL A N 1
ATOM 1303 C CA . VAL A 1 192 ? 11.531 -15.632 -5.606 1.00 80.50 192 VAL A CA 1
ATOM 1304 C C . VAL A 1 192 ? 12.114 -15.790 -4.195 1.00 80.50 192 VAL A C 1
ATOM 1306 O O . VAL A 1 192 ? 13.075 -15.110 -3.846 1.00 80.50 192 VAL A O 1
ATOM 1309 N N . GLY A 1 193 ? 11.540 -16.669 -3.364 1.00 82.56 193 GLY A N 1
ATOM 1310 C CA . GLY A 1 193 ? 12.019 -16.936 -2.004 1.00 82.56 193 GLY A CA 1
ATOM 1311 C C . GLY A 1 193 ? 11.818 -15.789 -1.004 1.00 82.56 193 GLY A C 1
ATOM 1312 O O . GLY A 1 193 ? 12.464 -15.789 0.042 1.00 82.56 193 GLY A O 1
ATOM 1313 N N . LYS A 1 194 ? 10.938 -14.825 -1.302 1.00 85.25 194 LYS A N 1
ATOM 1314 C CA . LYS A 1 194 ? 10.602 -13.695 -0.424 1.00 85.25 194 LYS A CA 1
ATOM 1315 C C . LYS A 1 194 ? 9.365 -13.979 0.433 1.00 85.25 194 LYS A C 1
ATOM 1317 O O . LYS A 1 194 ? 8.482 -14.755 0.068 1.00 85.25 194 LYS A O 1
ATOM 1322 N N . LYS A 1 195 ? 9.283 -13.301 1.575 1.00 91.56 195 LYS A N 1
ATOM 1323 C CA . LYS A 1 195 ? 8.110 -13.215 2.456 1.00 91.56 195 LYS A CA 1
ATOM 1324 C C . LYS A 1 195 ? 7.380 -11.886 2.243 1.00 91.56 195 LYS A C 1
ATOM 1326 O O . LYS A 1 195 ? 7.950 -10.928 1.725 1.00 91.56 195 LYS A O 1
ATOM 1331 N N . LEU A 1 196 ? 6.141 -11.788 2.734 1.00 93.25 196 LEU A N 1
ATOM 1332 C CA . LEU A 1 196 ? 5.402 -10.517 2.751 1.00 93.25 196 LEU A CA 1
ATOM 1333 C C . LEU A 1 196 ? 6.168 -9.414 3.507 1.00 93.25 196 LEU A C 1
ATOM 1335 O O . LEU A 1 196 ? 6.158 -8.267 3.081 1.00 93.25 196 LEU A O 1
ATOM 1339 N N . SER A 1 197 ? 6.897 -9.759 4.573 1.00 89.25 197 SER A N 1
ATOM 1340 C CA . SER A 1 197 ? 7.747 -8.817 5.318 1.00 89.25 197 SER A CA 1
ATOM 1341 C C . SER A 1 197 ? 8.863 -8.195 4.473 1.00 89.25 197 SER A C 1
ATOM 1343 O O . SER A 1 197 ? 9.236 -7.042 4.694 1.00 89.25 197 SER A O 1
ATOM 1345 N N . ASP A 1 198 ? 9.388 -8.935 3.493 1.00 84.50 198 ASP A N 1
ATOM 1346 C CA . ASP A 1 198 ? 10.395 -8.413 2.568 1.00 84.50 198 ASP A CA 1
ATOM 1347 C C . ASP A 1 198 ? 9.751 -7.395 1.625 1.00 84.50 198 ASP A C 1
ATOM 1349 O O . ASP A 1 198 ? 10.298 -6.317 1.421 1.00 84.50 198 ASP A O 1
ATOM 1353 N N . ALA A 1 199 ? 8.542 -7.688 1.134 1.00 86.19 199 ALA A N 1
ATOM 1354 C CA . ALA A 1 199 ? 7.771 -6.760 0.311 1.00 86.19 199 ALA A CA 1
ATOM 1355 C C . ALA A 1 199 ? 7.364 -5.487 1.067 1.00 86.19 199 ALA A C 1
ATOM 1357 O O . ALA A 1 199 ? 7.472 -4.385 0.532 1.00 86.19 199 ALA A O 1
ATOM 1358 N N . VAL A 1 200 ? 6.973 -5.622 2.338 1.00 87.38 200 VAL A N 1
ATOM 1359 C CA . VAL A 1 200 ? 6.738 -4.490 3.248 1.00 87.38 200 VAL A CA 1
ATOM 1360 C C . VAL A 1 200 ? 8.001 -3.638 3.381 1.00 87.38 200 VAL A C 1
ATOM 1362 O O . VAL A 1 200 ? 7.934 -2.417 3.294 1.00 87.38 200 VAL A O 1
ATOM 1365 N N . THR A 1 201 ? 9.166 -4.266 3.542 1.00 79.56 201 THR A N 1
ATOM 1366 C CA . THR A 1 201 ? 10.447 -3.552 3.654 1.00 79.56 201 THR A CA 1
ATOM 1367 C C . THR A 1 201 ? 10.836 -2.852 2.350 1.00 79.56 201 THR A C 1
ATOM 1369 O O . THR A 1 201 ? 11.384 -1.750 2.386 1.00 79.56 201 THR A O 1
ATOM 1372 N N . ASP A 1 202 ? 10.561 -3.473 1.203 1.00 77.56 202 ASP A N 1
ATOM 1373 C CA . ASP A 1 202 ? 10.822 -2.896 -0.115 1.00 77.56 202 ASP A CA 1
ATOM 1374 C C . ASP A 1 202 ? 9.945 -1.653 -0.357 1.00 77.56 202 ASP A C 1
ATOM 1376 O O . ASP A 1 202 ? 10.457 -0.618 -0.782 1.00 77.56 202 ASP A O 1
ATOM 1380 N N . ILE A 1 203 ? 8.646 -1.720 -0.030 1.00 77.31 203 ILE A N 1
ATOM 1381 C CA . ILE A 1 203 ? 7.687 -0.633 -0.290 1.00 77.31 203 ILE A CA 1
ATOM 1382 C C . ILE A 1 203 ? 7.742 0.501 0.754 1.00 77.31 203 ILE A C 1
ATOM 1384 O O . ILE A 1 203 ? 7.486 1.661 0.418 1.00 77.31 203 ILE A O 1
ATOM 1388 N N . ALA A 1 204 ? 8.099 0.197 2.010 1.00 71.12 204 ALA A N 1
ATOM 1389 C CA . ALA A 1 204 ? 8.206 1.181 3.095 1.00 71.12 204 ALA A CA 1
ATOM 1390 C C . ALA A 1 204 ? 9.323 2.207 2.854 1.00 71.12 204 ALA A C 1
ATOM 1392 O O . ALA A 1 204 ? 9.210 3.363 3.253 1.00 71.12 204 ALA A O 1
ATOM 1393 N N . LYS A 1 205 ? 10.383 1.822 2.131 1.00 50.44 205 LYS A N 1
ATOM 1394 C CA . LYS A 1 205 ? 11.482 2.721 1.731 1.00 50.44 205 LYS A CA 1
ATOM 1395 C C . LYS A 1 205 ? 11.047 3.819 0.743 1.00 50.44 205 LYS A C 1
ATOM 1397 O O . LYS A 1 205 ? 11.856 4.685 0.419 1.00 50.44 205 LYS A O 1
ATOM 1402 N N . GLY A 1 206 ? 9.795 3.788 0.272 1.00 47.91 206 GLY A N 1
ATOM 1403 C CA . GLY A 1 206 ? 9.248 4.682 -0.749 1.00 47.91 206 GLY A CA 1
ATOM 1404 C C . GLY A 1 206 ? 8.197 5.696 -0.289 1.00 47.91 206 GLY A C 1
ATOM 1405 O O . GLY A 1 206 ? 7.806 6.530 -1.099 1.00 47.91 206 GLY A O 1
ATOM 1406 N N . GLY A 1 207 ? 7.728 5.704 0.959 1.00 35.88 207 GLY A N 1
ATOM 1407 C CA . GLY A 1 207 ? 6.728 6.706 1.338 1.00 35.88 207 GLY A CA 1
ATOM 1408 C C . GLY A 1 207 ? 6.615 6.870 2.829 1.00 35.88 207 GLY A C 1
ATOM 1409 O O . GLY A 1 207 ? 6.403 5.887 3.490 1.00 35.88 207 GLY A O 1
ATOM 1410 N N . GLY A 1 208 ? 6.791 8.086 3.349 1.00 33.72 208 GLY A N 1
ATOM 1411 C CA . GLY A 1 208 ? 6.666 8.382 4.782 1.00 33.72 208 GLY A CA 1
ATOM 1412 C C . GLY A 1 208 ? 7.777 9.255 5.365 1.00 33.72 208 GLY A C 1
ATOM 1413 O O . GLY A 1 208 ? 8.257 9.044 6.473 1.00 33.72 208 GLY A O 1
ATOM 1414 N N . SER A 1 209 ? 8.171 10.294 4.638 1.00 30.91 209 SER A N 1
ATOM 1415 C CA . SER A 1 209 ? 8.514 11.577 5.251 1.00 30.91 209 SER A CA 1
ATOM 1416 C C . SER A 1 209 ? 8.011 12.656 4.314 1.00 30.91 209 SER A C 1
ATOM 1418 O O . SER A 1 209 ? 8.602 12.933 3.275 1.00 30.91 209 SER A O 1
ATOM 1420 N N . GLY A 1 210 ? 6.853 13.212 4.662 1.00 32.53 210 GLY A N 1
ATOM 1421 C CA . GLY A 1 210 ? 6.370 14.428 4.040 1.00 32.53 210 GLY A CA 1
ATOM 1422 C C . GLY A 1 210 ? 7.309 15.569 4.403 1.00 32.53 210 GLY A C 1
ATOM 1423 O O . GLY A 1 210 ? 7.187 16.156 5.473 1.00 32.53 210 GLY A O 1
ATOM 1424 N N . THR A 1 211 ? 8.194 15.915 3.479 1.00 26.36 211 THR A N 1
ATOM 1425 C CA . THR A 1 211 ? 8.284 17.317 3.082 1.00 26.36 211 THR A CA 1
ATOM 1426 C C . THR A 1 211 ? 7.249 17.501 1.982 1.00 26.36 211 THR A C 1
ATOM 1428 O O . THR A 1 211 ? 7.047 16.608 1.160 1.00 26.36 211 THR A O 1
ATOM 1431 N N . ALA A 1 212 ? 6.523 18.612 2.046 1.00 28.88 212 ALA A N 1
ATOM 1432 C CA . ALA A 1 212 ? 5.391 18.928 1.195 1.00 28.88 212 ALA A CA 1
ATOM 1433 C C . ALA A 1 212 ? 5.582 18.525 -0.275 1.00 28.88 212 ALA A C 1
ATOM 1435 O O . ALA A 1 212 ? 6.638 18.726 -0.871 1.00 28.88 212 ALA A O 1
ATOM 1436 N N . SER A 1 213 ? 4.483 18.047 -0.859 1.00 32.22 213 SER A N 1
ATOM 1437 C CA . SER A 1 213 ? 4.230 18.073 -2.294 1.00 32.22 213 SER A CA 1
ATOM 1438 C C . SER A 1 213 ? 4.439 19.497 -2.835 1.00 32.22 213 SER A C 1
ATOM 1440 O O . SER A 1 213 ? 3.497 20.280 -2.933 1.00 32.22 213 SER A O 1
ATOM 1442 N N . GLY A 1 214 ? 5.669 19.827 -3.221 1.00 32.62 214 GLY A N 1
ATOM 1443 C CA . GLY A 1 214 ? 5.922 20.679 -4.376 1.00 32.62 214 GLY A CA 1
ATOM 1444 C C . GLY A 1 214 ? 5.772 19.770 -5.586 1.00 32.62 214 GLY A C 1
ATOM 1445 O O . GLY A 1 214 ? 6.649 18.957 -5.846 1.00 32.62 214 GLY A O 1
ATOM 1446 N N . GLY A 1 215 ? 4.599 19.792 -6.216 1.00 37.59 215 GLY A N 1
ATOM 1447 C CA . GLY A 1 215 ? 4.082 18.672 -7.001 1.00 37.59 215 GLY A CA 1
ATOM 1448 C C . GLY A 1 215 ? 5.046 18.056 -8.012 1.00 37.59 215 GLY A C 1
ATOM 1449 O O . GLY A 1 215 ? 5.266 18.657 -9.057 1.00 37.59 215 GLY A O 1
ATOM 1450 N N . ALA A 1 216 ? 5.550 16.849 -7.714 1.00 46.72 216 ALA A N 1
ATOM 1451 C CA . ALA A 1 216 ? 5.791 15.760 -8.667 1.00 46.72 216 ALA A CA 1
ATOM 1452 C C . ALA A 1 216 ? 6.253 14.455 -7.985 1.00 46.72 216 ALA A C 1
ATOM 1454 O O . ALA A 1 216 ? 7.302 14.386 -7.357 1.00 46.72 216 ALA A O 1
ATOM 1455 N N . GLY A 1 217 ? 5.484 13.392 -8.183 1.00 54.12 217 GLY A N 1
ATOM 1456 C CA . GLY A 1 217 ? 5.869 12.254 -9.021 1.00 54.12 217 GLY A CA 1
ATOM 1457 C C . GLY A 1 217 ? 7.057 11.327 -8.715 1.00 54.12 217 GLY A C 1
ATOM 1458 O O . GLY A 1 217 ? 7.038 10.260 -9.312 1.00 54.12 217 GLY A O 1
ATOM 1459 N N . CYS A 1 218 ? 8.064 11.635 -7.887 1.00 57.00 218 CYS A N 1
ATOM 1460 C CA . CYS A 1 218 ? 9.182 10.693 -7.648 1.00 57.00 218 CYS A CA 1
ATOM 1461 C C . CYS A 1 218 ? 9.500 10.448 -6.173 1.00 57.00 218 CYS A C 1
ATOM 1463 O O . CYS A 1 218 ? 9.333 11.328 -5.329 1.00 57.00 218 CYS A O 1
ATOM 1465 N N . THR A 1 219 ? 9.976 9.236 -5.872 1.00 58.72 219 THR A N 1
ATOM 1466 C CA . THR A 1 219 ? 10.292 8.769 -4.513 1.00 58.72 219 THR A CA 1
ATOM 1467 C C . THR A 1 219 ? 11.708 8.172 -4.429 1.00 58.72 219 THR A C 1
ATOM 1469 O O . THR A 1 219 ? 12.406 8.037 -5.438 1.00 58.72 219 THR A O 1
ATOM 1472 N N . GLY A 1 220 ? 12.179 7.864 -3.214 1.00 60.62 220 GLY A N 1
ATOM 1473 C CA . GLY A 1 220 ? 13.438 7.141 -2.980 1.00 60.62 220 GLY A CA 1
ATOM 1474 C C . GLY A 1 220 ? 14.693 7.820 -3.549 1.00 60.62 220 GLY A C 1
ATOM 1475 O O . GLY A 1 220 ? 14.880 9.033 -3.420 1.00 60.62 220 GLY A O 1
ATOM 1476 N N . ASP A 1 221 ? 15.561 7.029 -4.187 1.00 60.91 221 ASP A N 1
ATOM 1477 C CA . ASP A 1 221 ? 16.836 7.491 -4.756 1.00 60.91 221 ASP A CA 1
ATOM 1478 C C . ASP A 1 221 ? 16.654 8.565 -5.836 1.00 60.91 221 ASP A C 1
ATOM 1480 O O . ASP A 1 221 ? 17.500 9.453 -5.964 1.00 60.91 221 ASP A O 1
ATOM 1484 N N . ALA A 1 222 ? 15.538 8.539 -6.574 1.00 65.12 222 ALA A N 1
ATOM 1485 C CA . ALA A 1 222 ? 15.213 9.571 -7.553 1.00 65.12 222 ALA A CA 1
ATOM 1486 C C . ALA A 1 222 ? 14.951 10.918 -6.863 1.00 65.12 222 ALA A C 1
ATOM 1488 O O . ALA A 1 222 ? 15.520 11.937 -7.253 1.00 65.12 222 ALA A O 1
ATOM 1489 N N . LEU A 1 223 ? 14.168 10.932 -5.782 1.00 68.19 223 LEU A N 1
ATOM 1490 C CA . LEU A 1 223 ? 13.909 12.157 -5.021 1.00 68.19 223 LEU A CA 1
ATOM 1491 C C . LEU A 1 223 ? 15.186 12.704 -4.362 1.00 68.19 223 LEU A C 1
ATOM 1493 O O . LEU A 1 223 ? 15.463 13.905 -4.439 1.00 68.19 223 LEU A O 1
ATOM 1497 N N . ALA A 1 224 ? 15.997 11.830 -3.759 1.00 64.94 224 ALA A N 1
ATOM 1498 C CA . ALA A 1 224 ? 17.288 12.206 -3.177 1.00 64.94 224 ALA A CA 1
ATOM 1499 C C . ALA A 1 224 ? 18.232 12.806 -4.233 1.00 64.94 224 ALA A C 1
ATOM 1501 O O . ALA A 1 224 ? 18.945 13.781 -3.977 1.00 64.94 224 ALA A O 1
ATOM 1502 N N . PHE A 1 225 ? 18.194 12.251 -5.442 1.00 70.56 225 PHE A N 1
ATOM 1503 C CA . PHE A 1 225 ? 18.931 12.741 -6.592 1.00 70.56 225 PHE A CA 1
ATOM 1504 C C . PHE A 1 225 ? 18.487 14.161 -7.008 1.00 70.56 225 PHE A C 1
ATOM 1506 O O . PHE A 1 225 ? 19.324 15.070 -7.036 1.00 70.56 225 PHE A O 1
ATOM 1513 N N . PHE A 1 226 ? 17.191 14.380 -7.269 1.00 74.56 226 PHE A N 1
ATOM 1514 C CA . PHE A 1 226 ? 16.659 15.686 -7.692 1.00 74.56 226 PHE A CA 1
ATOM 1515 C C . PHE A 1 226 ? 16.893 16.768 -6.633 1.00 74.56 226 PHE A C 1
ATOM 1517 O O . PHE A 1 226 ? 17.258 17.895 -6.962 1.00 74.56 226 PHE A O 1
ATOM 1524 N N . THR A 1 227 ? 16.792 16.398 -5.356 1.00 71.56 227 THR A N 1
ATOM 1525 C CA . THR A 1 227 ? 17.107 17.283 -4.226 1.00 71.56 227 THR A CA 1
ATOM 1526 C C . THR A 1 227 ? 18.576 17.710 -4.243 1.00 71.56 227 THR A C 1
ATOM 1528 O O . THR A 1 227 ? 18.889 18.889 -4.095 1.00 71.56 227 THR A O 1
ATOM 1531 N N . LYS A 1 228 ? 19.502 16.768 -4.464 1.00 73.44 228 LYS A N 1
ATOM 1532 C CA . LYS A 1 228 ? 20.946 17.047 -4.464 1.00 73.44 228 LYS A CA 1
ATOM 1533 C C . LYS A 1 228 ? 21.396 17.885 -5.661 1.00 73.44 228 LYS A C 1
ATOM 1535 O O . LYS A 1 228 ? 22.367 18.631 -5.550 1.00 73.44 228 LYS A O 1
ATOM 1540 N N . LYS A 1 229 ? 20.755 17.709 -6.815 1.00 76.31 229 LYS A N 1
ATOM 1541 C CA . LYS A 1 229 ? 21.142 18.352 -8.080 1.00 76.31 229 LYS A CA 1
ATOM 1542 C C . LYS A 1 229 ? 20.254 19.531 -8.467 1.00 76.31 229 LYS A C 1
ATOM 1544 O O . LYS A 1 229 ? 20.403 20.037 -9.573 1.00 76.31 229 LYS A O 1
ATOM 1549 N N . LYS A 1 230 ? 19.368 19.983 -7.575 1.00 80.38 230 LYS A N 1
ATOM 1550 C CA . LYS A 1 230 ? 18.580 21.201 -7.765 1.00 80.38 230 LYS A CA 1
ATOM 1551 C C . LYS A 1 230 ? 19.495 22.362 -8.140 1.00 80.38 230 LYS A C 1
ATOM 1553 O O . LYS A 1 230 ? 20.459 22.661 -7.435 1.00 80.38 230 LYS A O 1
ATOM 1558 N N . GLY A 1 231 ? 19.148 23.053 -9.214 1.00 81.81 231 GLY A N 1
ATOM 1559 C CA . GLY A 1 231 ? 19.934 24.182 -9.678 1.00 81.81 231 GLY A CA 1
ATOM 1560 C C . GLY A 1 231 ? 19.565 24.603 -11.085 1.00 81.81 231 GLY A C 1
ATOM 1561 O O . GLY A 1 231 ? 18.777 23.950 -11.768 1.00 81.81 231 GLY A O 1
ATOM 1562 N N . SER A 1 232 ? 20.150 25.719 -11.495 1.00 87.75 232 SER A N 1
ATOM 1563 C CA . SER A 1 232 ? 20.046 26.260 -12.842 1.00 87.75 232 SER A CA 1
ATOM 1564 C C . SER A 1 232 ? 21.431 26.228 -13.468 1.00 87.75 232 SER A C 1
ATOM 1566 O O . SER A 1 232 ? 22.373 26.788 -12.908 1.00 87.75 232 SER A O 1
ATOM 1568 N N . TYR A 1 233 ? 21.547 25.554 -14.604 1.00 84.19 233 TYR A N 1
ATOM 1569 C CA . TYR A 1 233 ? 22.810 25.249 -15.252 1.00 84.19 233 TYR A CA 1
ATOM 1570 C C . TYR A 1 233 ? 22.762 25.759 -16.694 1.00 84.19 233 TYR A C 1
ATOM 1572 O O . TYR A 1 233 ? 22.001 25.225 -17.510 1.00 84.19 233 TYR A O 1
ATOM 1580 N N . PRO A 1 234 ? 23.525 26.809 -17.037 1.00 87.00 234 PRO A N 1
ATOM 1581 C CA . PRO A 1 234 ? 23.663 27.221 -18.421 1.00 87.00 234 PRO A CA 1
ATOM 1582 C C . PRO A 1 234 ? 24.399 26.124 -19.188 1.00 87.00 234 PRO A C 1
ATOM 1584 O O . PRO A 1 234 ? 25.443 25.634 -18.761 1.00 87.00 234 PRO A O 1
ATOM 1587 N N . SER A 1 235 ? 23.839 25.736 -20.323 1.00 86.44 235 SER A N 1
ATOM 1588 C CA . SER A 1 235 ? 24.357 24.654 -21.138 1.00 86.44 235 SER A CA 1
ATOM 1589 C C . SER A 1 235 ? 24.208 24.965 -22.619 1.00 86.44 235 SER A C 1
ATOM 1591 O O . SER A 1 235 ? 23.500 25.887 -23.027 1.00 86.44 235 SER A O 1
ATOM 1593 N N . THR A 1 236 ? 24.881 24.167 -23.429 1.00 87.19 236 THR A N 1
ATOM 1594 C CA . THR A 1 236 ? 24.798 24.210 -24.882 1.00 87.19 236 THR A CA 1
ATOM 1595 C C . THR A 1 236 ? 24.459 22.809 -25.353 1.00 87.19 236 THR A C 1
ATOM 1597 O O . THR A 1 236 ? 25.084 21.852 -24.897 1.00 87.19 236 THR A O 1
ATOM 1600 N N . ALA A 1 237 ? 23.456 22.697 -26.222 1.00 85.75 237 ALA A N 1
ATOM 1601 C CA . ALA A 1 237 ? 23.086 21.428 -26.830 1.00 85.75 237 ALA A CA 1
ATOM 1602 C C . ALA A 1 237 ? 24.232 20.919 -27.718 1.00 85.75 237 ALA A C 1
ATOM 1604 O O . ALA A 1 237 ? 24.602 21.597 -28.675 1.00 85.75 237 ALA A O 1
ATOM 1605 N N . ASP A 1 238 ? 24.758 19.741 -27.390 1.00 86.00 238 ASP A N 1
ATOM 1606 C CA . ASP A 1 238 ?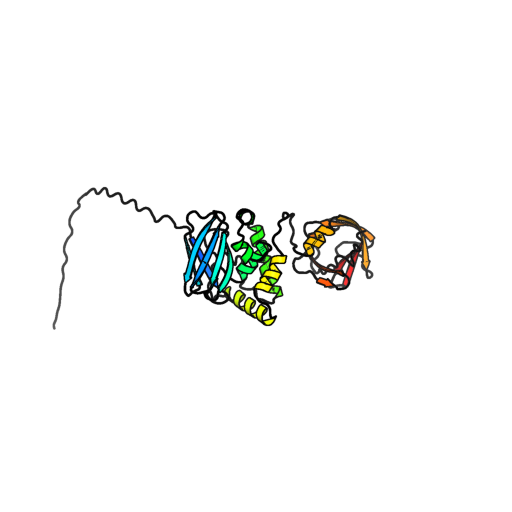 25.740 18.988 -28.179 1.00 86.00 238 ASP A CA 1
ATOM 1607 C C . ASP A 1 238 ? 25.066 17.719 -28.718 1.00 86.00 238 ASP A C 1
ATOM 1609 O O . ASP A 1 238 ? 24.789 16.767 -27.982 1.00 86.00 238 ASP A O 1
ATOM 1613 N N . LEU A 1 239 ? 24.723 17.736 -29.999 1.00 84.00 239 LEU A N 1
ATOM 1614 C CA . LEU A 1 239 ? 24.050 16.668 -30.718 1.00 84.00 239 LEU A CA 1
ATOM 1615 C C . LEU A 1 239 ? 25.082 15.768 -31.407 1.00 84.00 239 LEU A C 1
ATOM 1617 O O . LEU A 1 239 ? 25.925 16.207 -32.191 1.00 84.00 239 LEU A O 1
ATOM 1621 N N . ARG A 1 240 ? 24.975 14.455 -31.190 1.00 72.75 240 ARG A N 1
ATOM 1622 C CA . ARG A 1 240 ? 25.865 13.472 -31.830 1.00 72.75 240 ARG A CA 1
ATOM 1623 C C . ARG A 1 240 ? 25.208 12.814 -33.043 1.00 72.75 240 ARG A C 1
ATOM 1625 O O . ARG A 1 240 ? 24.097 12.313 -32.937 1.00 72.75 240 ARG A O 1
ATOM 1632 N N . GLY A 1 241 ? 25.934 12.732 -34.166 1.00 63.22 241 GLY A N 1
ATOM 1633 C CA . GLY A 1 241 ? 25.563 11.886 -35.317 1.00 63.22 241 GLY A CA 1
ATOM 1634 C C . GLY A 1 241 ? 24.957 12.591 -36.542 1.00 63.22 241 GLY A C 1
ATOM 1635 O O . GLY A 1 241 ? 24.000 12.083 -37.111 1.00 63.22 241 GLY A O 1
ATOM 1636 N N . SER A 1 242 ? 25.507 13.732 -36.985 1.00 66.75 242 SER A N 1
ATOM 1637 C CA . SER A 1 242 ? 25.048 14.474 -38.189 1.00 66.75 242 SER A CA 1
ATOM 1638 C C . SER A 1 242 ? 23.566 14.881 -38.173 1.00 66.75 242 SER A C 1
ATOM 1640 O O . SER A 1 242 ? 22.937 15.066 -39.213 1.00 66.75 242 SER A O 1
ATOM 1642 N N . ILE A 1 243 ? 23.018 15.052 -36.977 1.00 68.69 243 ILE A N 1
ATOM 1643 C CA . ILE A 1 243 ? 21.649 15.484 -36.720 1.00 68.69 243 ILE A CA 1
ATOM 1644 C C . ILE A 1 243 ? 21.632 16.989 -36.450 1.00 68.69 243 ILE A C 1
ATOM 1646 O O . ILE A 1 243 ? 22.458 17.510 -35.708 1.00 68.69 243 ILE A O 1
ATOM 1650 N N . SER A 1 244 ? 20.699 17.709 -37.070 1.00 71.88 244 SER A N 1
ATOM 1651 C CA . SER A 1 244 ? 20.580 19.166 -36.914 1.00 71.88 244 SER A CA 1
ATOM 1652 C C . SER A 1 244 ? 19.613 19.572 -35.802 1.00 71.88 244 SER A C 1
ATOM 1654 O O . SER A 1 244 ? 19.681 20.706 -35.321 1.00 71.88 244 SER A O 1
ATOM 1656 N N . THR A 1 245 ? 18.726 18.657 -35.389 1.00 73.81 245 THR A N 1
ATOM 1657 C CA . THR A 1 245 ? 17.777 18.861 -34.293 1.00 73.81 245 THR A CA 1
ATOM 1658 C C . THR A 1 245 ? 17.425 17.566 -33.571 1.00 73.81 245 THR A C 1
ATOM 1660 O O . THR A 1 245 ? 17.142 16.566 -34.228 1.00 73.81 245 THR A O 1
ATOM 1663 N N . VAL A 1 246 ? 17.302 17.621 -32.246 1.00 71.94 246 VAL A N 1
ATOM 1664 C CA . VAL A 1 246 ? 16.682 16.571 -31.419 1.00 71.94 246 VAL A CA 1
ATOM 1665 C C . VAL A 1 246 ? 15.694 17.240 -30.491 1.00 71.94 246 VAL A C 1
ATOM 1667 O O . VAL A 1 246 ? 16.042 18.219 -29.834 1.00 71.94 246 VAL A O 1
ATOM 1670 N N . ALA A 1 247 ? 14.460 16.736 -30.437 1.00 66.75 247 ALA A N 1
ATOM 1671 C CA . ALA A 1 247 ? 13.457 17.242 -29.502 1.00 66.75 247 ALA A CA 1
ATOM 1672 C C . ALA A 1 247 ? 13.213 18.772 -29.578 1.00 66.75 247 ALA A C 1
ATOM 1674 O O . ALA A 1 247 ? 12.884 19.422 -28.588 1.00 66.75 247 ALA A O 1
ATOM 1675 N N . GLY A 1 248 ? 13.402 19.361 -30.764 1.00 73.31 248 GLY A N 1
ATOM 1676 C CA . GLY A 1 248 ? 13.280 20.805 -30.994 1.00 73.31 248 GLY A CA 1
ATOM 1677 C C . GLY A 1 248 ? 14.528 21.633 -30.654 1.00 73.31 248 GLY A C 1
ATOM 1678 O O . GLY A 1 248 ? 14.560 22.819 -30.981 1.00 73.31 248 GLY A O 1
ATOM 1679 N N . PHE A 1 249 ? 15.573 21.037 -30.074 1.00 78.75 249 PHE A N 1
ATOM 1680 C CA . PHE A 1 249 ? 16.856 21.696 -29.815 1.00 78.75 249 PHE A CA 1
ATOM 1681 C C . PHE A 1 249 ? 17.779 21.575 -31.027 1.00 78.75 249 PHE A C 1
ATOM 1683 O O . PHE A 1 249 ? 17.921 20.487 -31.581 1.00 78.75 249 PHE A O 1
ATOM 1690 N N . LYS A 1 250 ? 18.400 22.686 -31.434 1.00 85.31 250 LYS A N 1
ATOM 1691 C CA . LYS A 1 250 ? 19.415 22.728 -32.499 1.00 85.31 250 LYS A CA 1
ATOM 1692 C C . LYS A 1 250 ? 20.811 22.514 -31.924 1.00 85.31 250 LYS A C 1
ATOM 1694 O O . LYS A 1 250 ? 21.061 22.912 -30.788 1.00 85.31 250 LYS A O 1
ATOM 1699 N N . GLU A 1 251 ? 21.714 21.983 -32.742 1.00 86.31 251 GLU A N 1
ATOM 1700 C CA . GLU A 1 251 ? 23.146 21.940 -32.427 1.00 86.31 251 GLU A CA 1
ATOM 1701 C C . GLU A 1 251 ? 23.667 23.327 -32.031 1.00 86.31 251 GLU A C 1
ATOM 1703 O O . GLU A 1 251 ? 23.366 24.323 -32.697 1.00 86.31 251 GLU A O 1
ATOM 1708 N N . GLY A 1 252 ? 24.418 23.402 -30.932 1.00 84.88 252 GLY A N 1
ATOM 1709 C CA . GLY A 1 252 ? 24.994 24.650 -30.435 1.00 84.88 252 GLY A CA 1
ATOM 1710 C C . GLY A 1 252 ? 23.994 25.615 -29.786 1.00 84.88 252 GLY A C 1
ATOM 1711 O O . GLY A 1 252 ? 24.375 26.728 -29.419 1.00 84.88 252 GLY A O 1
ATOM 1712 N N . ALA A 1 253 ? 22.720 25.240 -29.626 1.00 86.56 253 ALA A N 1
ATOM 1713 C CA . ALA A 1 253 ? 21.735 26.100 -28.976 1.00 86.56 253 ALA A CA 1
ATOM 1714 C C . ALA A 1 253 ? 22.030 26.245 -27.477 1.00 86.56 253 ALA A C 1
ATOM 1716 O O . ALA A 1 253 ? 22.143 25.253 -26.754 1.00 86.56 253 ALA A O 1
ATOM 1717 N N . THR A 1 254 ? 22.099 27.486 -26.994 1.00 86.50 254 THR A N 1
ATOM 1718 C CA . THR A 1 254 ? 22.187 27.763 -25.558 1.00 86.50 254 THR A CA 1
ATOM 1719 C C . THR A 1 254 ? 20.847 27.475 -24.892 1.00 86.50 254 THR A C 1
ATOM 1721 O O . THR A 1 254 ? 19.814 28.016 -25.289 1.00 86.50 254 THR A O 1
ATOM 1724 N N . VAL A 1 255 ? 20.869 26.653 -23.848 1.00 84.81 255 VAL A N 1
ATOM 1725 C CA . VAL A 1 255 ? 19.707 26.316 -23.027 1.00 84.81 255 VAL A CA 1
ATOM 1726 C C . VAL A 1 255 ? 20.065 26.453 -21.555 1.00 84.81 255 VAL A C 1
ATOM 1728 O O . VAL A 1 255 ? 21.193 26.199 -21.141 1.00 84.81 255 VAL A O 1
ATOM 1731 N N . THR A 1 256 ? 19.095 26.836 -20.737 1.00 85.00 256 THR A N 1
ATOM 1732 C CA . THR A 1 256 ? 19.219 26.713 -19.286 1.00 85.00 256 THR A CA 1
ATOM 1733 C C . THR A 1 256 ? 18.553 25.417 -18.862 1.00 85.00 256 THR A C 1
ATOM 1735 O O . THR A 1 256 ? 17.349 25.248 -19.063 1.00 85.00 256 THR A O 1
ATOM 1738 N N . VAL A 1 257 ? 19.344 24.515 -18.285 1.00 85.81 257 VAL A N 1
ATOM 1739 C CA . VAL A 1 257 ? 18.843 23.312 -17.628 1.00 85.81 257 VAL A CA 1
ATOM 1740 C C . VAL A 1 257 ? 18.477 23.676 -16.198 1.00 85.81 257 VAL A C 1
ATOM 1742 O O . VAL A 1 257 ? 19.348 24.040 -15.413 1.00 85.81 257 VAL A O 1
ATOM 1745 N N . VAL A 1 258 ? 17.206 23.559 -15.838 1.00 84.50 258 VAL A N 1
ATOM 1746 C CA . VAL A 1 258 ? 16.749 23.744 -14.460 1.00 84.50 258 VAL A CA 1
ATOM 1747 C C . VAL A 1 258 ? 16.329 22.397 -13.902 1.00 84.50 258 VAL A C 1
ATOM 1749 O O . VAL A 1 258 ? 15.359 21.807 -14.369 1.00 84.50 258 VAL A O 1
ATOM 1752 N N . VAL A 1 259 ? 17.054 21.913 -12.899 1.00 83.75 259 VAL A N 1
ATOM 1753 C CA . VAL A 1 259 ? 16.648 20.739 -12.121 1.00 83.75 259 VAL A CA 1
ATOM 1754 C C . VAL A 1 259 ? 15.756 21.223 -10.993 1.00 83.75 259 VAL A C 1
ATOM 1756 O O . VAL A 1 259 ? 16.200 21.973 -10.119 1.00 83.75 259 VAL A O 1
ATOM 1759 N N . ASN A 1 260 ? 14.497 20.798 -11.019 1.00 77.50 260 ASN A N 1
ATOM 1760 C CA . ASN A 1 260 ? 13.506 21.190 -10.031 1.00 77.50 260 ASN A CA 1
ATOM 1761 C C . ASN A 1 260 ? 13.392 20.130 -8.926 1.00 77.50 260 ASN A C 1
ATOM 1763 O O . ASN A 1 260 ? 13.592 18.939 -9.158 1.00 77.50 260 ASN A O 1
ATOM 1767 N N . GLU A 1 261 ? 12.998 20.556 -7.724 1.00 66.38 261 GLU A N 1
ATOM 1768 C CA . GLU A 1 261 ? 12.738 19.650 -6.586 1.00 66.38 261 GLU A CA 1
ATOM 1769 C C . GLU A 1 261 ? 11.526 18.749 -6.813 1.00 66.38 261 GLU A C 1
ATOM 1771 O O . GLU A 1 261 ? 11.368 17.730 -6.151 1.00 66.38 261 GLU A O 1
ATOM 1776 N N . ASN A 1 262 ? 10.692 19.104 -7.784 1.00 64.69 262 ASN A N 1
ATOM 1777 C CA . ASN A 1 262 ? 9.551 18.324 -8.196 1.00 64.69 262 ASN A CA 1
ATOM 1778 C C . ASN A 1 262 ? 9.907 17.382 -9.352 1.00 64.69 262 ASN A C 1
ATOM 1780 O O . ASN A 1 262 ? 9.205 17.348 -10.354 1.00 64.69 262 ASN A O 1
ATOM 1784 N N . CYS A 1 263 ? 11.000 16.627 -9.259 1.00 73.88 263 CYS A N 1
ATOM 1785 C CA . CYS A 1 263 ? 11.266 15.506 -10.175 1.00 73.88 263 CYS A CA 1
ATOM 1786 C C . CYS A 1 263 ? 11.122 15.841 -11.675 1.00 73.88 263 CYS A C 1
ATOM 1788 O O . CYS A 1 263 ? 10.755 14.994 -12.498 1.00 73.88 263 CYS A O 1
ATOM 1790 N N . THR A 1 264 ? 11.355 17.105 -12.025 1.00 76.25 264 THR A N 1
ATOM 1791 C CA . THR A 1 264 ? 11.260 17.614 -13.383 1.00 76.25 264 THR A CA 1
ATOM 1792 C C . THR A 1 264 ? 12.548 18.320 -13.740 1.00 76.25 264 THR A C 1
ATOM 1794 O O . THR A 1 264 ? 13.230 18.899 -12.889 1.00 76.25 264 THR A O 1
ATOM 1797 N N . VAL A 1 265 ? 12.871 18.276 -15.024 1.00 80.44 265 VAL A N 1
ATOM 1798 C CA . VAL A 1 265 ? 13.962 19.050 -15.598 1.00 80.44 265 VAL A CA 1
ATOM 1799 C C . VAL A 1 265 ? 13.368 19.980 -16.637 1.00 80.44 265 VAL A C 1
ATOM 1801 O O . VAL A 1 265 ? 12.735 19.523 -17.587 1.00 80.44 265 VAL A O 1
ATOM 1804 N N . SER A 1 266 ? 13.561 21.281 -16.465 1.00 83.31 266 SER A N 1
ATOM 1805 C CA . SER A 1 266 ? 13.180 22.265 -17.473 1.00 83.31 266 SER A CA 1
ATOM 1806 C C . SER A 1 266 ? 14.364 22.560 -18.389 1.00 83.31 266 SER A C 1
ATOM 1808 O O . SER A 1 266 ? 15.466 22.841 -17.928 1.00 83.31 266 SER A O 1
ATOM 1810 N N . LEU A 1 267 ? 14.120 22.516 -19.692 1.00 80.06 267 LEU A N 1
ATOM 1811 C CA . LEU A 1 267 ? 15.037 22.871 -20.766 1.00 80.06 267 LEU A CA 1
ATOM 1812 C C . LEU A 1 267 ? 14.426 24.041 -21.534 1.00 80.06 267 LEU A C 1
ATOM 1814 O O . LEU A 1 267 ? 13.634 23.855 -22.462 1.00 80.06 267 LEU A O 1
ATOM 1818 N N . GLY A 1 268 ? 14.735 25.264 -21.102 1.00 78.38 268 GLY A N 1
ATOM 1819 C CA . GLY A 1 268 ? 14.028 26.448 -21.591 1.00 78.38 268 GLY A CA 1
ATOM 1820 C C . GLY A 1 268 ? 12.523 26.355 -21.295 1.00 78.38 268 GLY A C 1
ATOM 1821 O O . GLY A 1 268 ? 12.130 26.298 -20.134 1.00 78.38 268 GLY A O 1
ATOM 1822 N N . ALA A 1 269 ? 11.689 26.332 -22.341 1.00 73.88 269 ALA A N 1
ATOM 1823 C CA . ALA A 1 269 ? 10.228 26.225 -22.222 1.00 73.88 269 ALA A CA 1
ATOM 1824 C C . ALA A 1 269 ? 9.704 24.780 -22.093 1.00 73.88 269 ALA A C 1
ATOM 1826 O O . ALA A 1 269 ? 8.523 24.576 -21.817 1.00 73.88 269 ALA A O 1
ATOM 1827 N N . THR A 1 270 ? 10.557 23.778 -22.307 1.00 73.94 270 THR A N 1
ATOM 1828 C CA . THR A 1 270 ? 10.171 22.365 -22.249 1.00 73.94 270 THR A CA 1
ATOM 1829 C C . THR A 1 270 ? 10.386 21.830 -20.842 1.00 73.94 270 THR A C 1
ATOM 1831 O O . THR A 1 270 ? 11.488 21.931 -20.316 1.00 73.94 270 THR A O 1
ATOM 1834 N N . THR A 1 271 ? 9.376 21.194 -20.251 1.00 77.81 271 THR A N 1
ATOM 1835 C CA . THR A 1 271 ? 9.512 20.490 -18.968 1.00 77.81 271 THR A CA 1
ATOM 1836 C C . THR A 1 271 ? 9.453 18.985 -19.193 1.00 77.81 271 THR A C 1
ATOM 1838 O O . THR A 1 271 ? 8.477 18.468 -19.731 1.00 77.81 271 THR A O 1
ATOM 1841 N N . LEU A 1 272 ? 10.509 18.295 -18.770 1.00 78.25 272 LEU A N 1
ATOM 1842 C CA . LEU A 1 272 ? 10.609 16.843 -18.733 1.00 78.25 272 LEU A CA 1
ATOM 1843 C C . LEU A 1 272 ? 10.171 16.355 -17.354 1.00 78.25 272 LEU A C 1
ATOM 1845 O O . LEU A 1 272 ? 10.714 16.803 -16.345 1.00 78.25 272 LEU A O 1
ATOM 1849 N N . THR A 1 273 ? 9.224 15.424 -17.297 1.00 72.75 273 THR A N 1
ATOM 1850 C CA . THR A 1 273 ? 8.722 14.848 -16.043 1.00 72.75 273 THR A CA 1
ATOM 1851 C C . THR A 1 273 ? 9.187 13.409 -15.897 1.00 72.75 273 THR A C 1
ATOM 1853 O O . THR A 1 273 ? 8.900 12.581 -16.763 1.00 72.75 273 THR A O 1
ATOM 1856 N N . PHE A 1 274 ? 9.886 13.108 -14.801 1.00 73.12 274 PHE A N 1
ATOM 1857 C CA . PHE A 1 274 ? 10.311 11.751 -14.458 1.00 73.12 274 PHE A CA 1
ATOM 1858 C C . PHE A 1 274 ? 9.118 10.811 -14.252 1.00 73.12 274 PHE A C 1
ATOM 1860 O O . PHE A 1 274 ? 8.110 11.186 -13.651 1.00 73.12 274 PHE A O 1
ATOM 1867 N N . LYS A 1 275 ? 9.254 9.572 -14.735 1.00 65.50 275 LYS A N 1
ATOM 1868 C CA . LYS A 1 275 ? 8.299 8.488 -14.512 1.00 65.50 275 LYS A CA 1
ATOM 1869 C C . LYS A 1 275 ? 8.795 7.574 -13.395 1.00 65.50 275 LYS A C 1
ATOM 1871 O O . LYS A 1 275 ? 9.829 6.921 -13.543 1.00 65.50 275 LYS A O 1
ATOM 1876 N N . ASP A 1 276 ? 8.031 7.493 -12.310 1.00 57.22 276 ASP A N 1
ATOM 1877 C CA . ASP A 1 276 ? 8.410 6.680 -11.154 1.00 57.22 276 ASP A CA 1
ATOM 1878 C C . ASP A 1 276 ? 8.602 5.196 -11.494 1.00 57.22 276 ASP A C 1
ATOM 1880 O O . ASP A 1 276 ? 7.937 4.654 -12.381 1.00 57.22 276 ASP A O 1
ATOM 1884 N N . GLY A 1 277 ? 9.552 4.557 -10.809 1.00 56.75 277 GLY A N 1
ATOM 1885 C CA . GLY A 1 277 ? 9.895 3.144 -11.011 1.00 56.75 277 GLY A CA 1
ATOM 1886 C C . GLY A 1 277 ? 10.685 2.815 -12.286 1.00 56.75 277 GLY A C 1
ATOM 1887 O O . GLY A 1 277 ? 10.848 1.642 -12.603 1.00 56.75 277 GLY A O 1
ATOM 1888 N N . THR A 1 278 ? 11.190 3.811 -13.022 1.00 56.50 278 THR A N 1
ATOM 1889 C CA . THR A 1 278 ? 11.976 3.600 -14.261 1.00 56.50 278 THR A CA 1
ATOM 1890 C C . THR A 1 278 ? 13.484 3.803 -14.091 1.00 56.50 278 THR A C 1
ATOM 1892 O O . THR A 1 278 ? 14.199 4.043 -15.057 1.00 56.50 278 THR A O 1
ATOM 1895 N N . TYR A 1 279 ? 13.955 3.730 -12.848 1.00 63.66 279 TYR A N 1
ATOM 1896 C CA . TYR A 1 279 ? 15.329 4.013 -12.453 1.00 63.66 279 TYR A CA 1
ATOM 1897 C C . TYR A 1 279 ? 16.236 2.793 -12.653 1.00 63.66 279 TYR A C 1
ATOM 1899 O O . TYR A 1 279 ? 16.022 1.751 -12.033 1.00 63.66 279 TYR A O 1
ATOM 1907 N N . GLU A 1 280 ? 17.282 2.944 -13.462 1.00 61.06 280 GLU A N 1
ATOM 1908 C CA . GLU A 1 280 ? 18.354 1.960 -13.619 1.00 61.06 280 GLU A CA 1
ATOM 1909 C C . GLU A 1 280 ? 19.698 2.610 -13.279 1.00 61.06 280 GLU A C 1
ATOM 1911 O O . GLU A 1 280 ? 20.041 3.667 -13.810 1.00 61.06 280 GLU A O 1
ATOM 1916 N N . LYS A 1 281 ? 20.457 1.993 -12.369 1.00 66.25 281 LYS A N 1
ATOM 1917 C CA . LYS A 1 281 ? 21.775 2.472 -11.942 1.00 66.25 281 LYS A CA 1
ATOM 1918 C C . LYS A 1 281 ? 22.848 1.493 -12.382 1.00 66.25 281 LYS A C 1
ATOM 1920 O O . LYS A 1 281 ? 22.790 0.312 -12.043 1.00 66.25 281 LYS A O 1
ATOM 1925 N N . PHE A 1 282 ? 23.863 2.014 -13.051 1.00 63.81 282 PHE A N 1
ATOM 1926 C CA . PHE A 1 282 ? 24.982 1.234 -13.553 1.00 63.81 282 PHE A CA 1
ATOM 1927 C C . PHE A 1 282 ? 26.167 1.277 -12.584 1.00 63.81 282 PHE A C 1
ATOM 1929 O O . PHE A 1 282 ? 26.282 2.148 -11.714 1.00 63.81 282 PHE A O 1
ATOM 1936 N N . SER A 1 283 ? 27.057 0.293 -12.712 1.00 68.44 283 SER A N 1
ATOM 1937 C CA . SER A 1 283 ? 28.232 0.137 -11.844 1.00 68.44 283 SER A CA 1
ATOM 1938 C C . SER A 1 283 ? 29.243 1.280 -11.979 1.00 68.44 283 SER A C 1
ATOM 1940 O O . SER A 1 283 ? 30.031 1.507 -11.066 1.00 68.44 283 SER A O 1
ATOM 1942 N N . ASP A 1 284 ? 29.197 2.011 -13.090 1.00 63.19 284 ASP A N 1
ATOM 1943 C CA . ASP A 1 284 ? 29.991 3.206 -13.375 1.00 63.19 284 ASP A CA 1
ATOM 1944 C C . ASP A 1 284 ? 29.316 4.500 -12.887 1.00 63.19 284 ASP A C 1
ATOM 1946 O O . ASP A 1 284 ? 29.708 5.588 -13.292 1.00 63.19 284 ASP A O 1
ATOM 1950 N N . GLY A 1 285 ? 28.275 4.402 -12.055 1.00 59.97 285 GLY A N 1
ATOM 1951 C CA . GLY A 1 285 ? 27.579 5.557 -11.493 1.00 59.97 285 GLY A CA 1
ATOM 1952 C C . GLY A 1 285 ? 26.649 6.285 -12.465 1.00 59.97 285 GLY A C 1
ATOM 1953 O O . GLY A 1 285 ? 26.050 7.281 -12.054 1.00 59.97 285 GLY A O 1
ATOM 1954 N N . GLN A 1 286 ? 26.504 5.808 -13.706 1.00 64.50 286 GLN A N 1
ATOM 1955 C CA . GLN A 1 286 ? 25.484 6.273 -14.638 1.00 64.50 286 GLN A CA 1
ATOM 1956 C C . GLN A 1 286 ? 24.085 5.912 -14.119 1.00 64.50 286 GLN A C 1
ATOM 1958 O O . GLN A 1 286 ? 23.879 4.894 -13.449 1.00 64.50 286 GLN A O 1
ATOM 1963 N N . VAL A 1 287 ? 23.116 6.771 -14.425 1.00 62.66 287 VAL A N 1
ATOM 1964 C CA . VAL A 1 287 ? 21.711 6.574 -14.070 1.00 62.66 287 VAL A CA 1
ATOM 1965 C C . VAL A 1 287 ? 20.856 6.813 -15.299 1.00 62.66 287 VAL A C 1
ATOM 1967 O O . VAL A 1 287 ? 20.921 7.901 -15.872 1.00 62.66 287 VAL A O 1
ATOM 1970 N N . ASN A 1 288 ? 20.013 5.838 -15.632 1.00 67.06 288 ASN A N 1
ATOM 1971 C CA . ASN A 1 288 ? 19.009 5.953 -16.680 1.00 67.06 288 ASN A CA 1
ATOM 1972 C C . ASN A 1 288 ? 17.608 6.028 -16.080 1.00 67.06 288 ASN A C 1
ATOM 1974 O O . ASN A 1 288 ? 17.286 5.336 -15.114 1.00 67.06 288 ASN A O 1
ATOM 1978 N N . VAL A 1 289 ? 16.771 6.884 -16.663 1.00 64.44 289 VAL A N 1
ATOM 1979 C CA . VAL A 1 289 ? 15.374 7.064 -16.258 1.00 64.44 289 VAL A CA 1
ATOM 1980 C C . VAL A 1 289 ? 14.473 7.263 -17.467 1.00 64.44 289 VAL A C 1
ATOM 1982 O O . VAL A 1 289 ? 14.930 7.660 -18.535 1.00 64.44 289 VAL A O 1
ATOM 1985 N N . VAL A 1 290 ? 13.169 7.064 -17.306 1.00 66.69 290 VAL A N 1
ATOM 1986 C CA . VAL A 1 290 ? 12.181 7.436 -18.324 1.00 66.69 290 VAL A CA 1
ATOM 1987 C C . VAL A 1 290 ? 11.549 8.774 -17.955 1.00 66.69 290 VAL A C 1
ATOM 1989 O O . VAL A 1 290 ? 11.125 8.986 -16.818 1.00 66.69 290 VAL A O 1
ATOM 1992 N N . VAL A 1 291 ? 11.452 9.679 -18.931 1.00 67.19 291 VAL A N 1
ATOM 1993 C CA . VAL A 1 291 ? 10.780 10.981 -18.790 1.00 67.19 291 VAL A CA 1
ATOM 1994 C C . VAL A 1 291 ? 9.679 11.160 -19.832 1.00 67.19 291 VAL A C 1
ATOM 1996 O O . VAL A 1 291 ? 9.699 10.542 -20.896 1.00 67.19 291 VAL A O 1
ATOM 1999 N N . THR A 1 292 ? 8.722 12.036 -19.547 1.00 65.00 292 THR A N 1
ATOM 2000 C CA . THR A 1 292 ? 7.651 12.426 -20.475 1.00 65.00 292 THR A CA 1
ATOM 2001 C C . THR A 1 292 ? 7.629 13.939 -20.665 1.00 65.00 292 THR A C 1
ATOM 2003 O O . THR A 1 292 ? 7.920 14.677 -19.726 1.00 65.00 292 THR A O 1
ATOM 2006 N N . ALA A 1 293 ? 7.310 14.402 -21.877 1.00 63.50 293 ALA A N 1
ATOM 2007 C CA . ALA A 1 293 ? 7.156 15.822 -22.186 1.00 63.50 293 ALA A CA 1
ATOM 2008 C C . ALA A 1 293 ? 6.250 16.049 -23.413 1.00 63.50 293 ALA A C 1
ATOM 2010 O O . ALA A 1 293 ? 6.230 15.216 -24.326 1.00 63.50 293 ALA A O 1
ATOM 2011 N N . PRO A 1 294 ? 5.512 17.175 -23.484 1.00 55.28 294 PRO A N 1
ATOM 2012 C CA . PRO A 1 294 ? 4.741 17.542 -24.671 1.00 55.28 294 PRO A CA 1
ATOM 2013 C C . PRO A 1 294 ? 5.635 17.633 -25.919 1.00 55.28 294 PRO A C 1
ATOM 2015 O O . PRO A 1 294 ? 6.676 18.281 -25.891 1.00 55.28 294 PRO A O 1
ATOM 2018 N N . GLY A 1 295 ? 5.239 16.976 -27.014 1.00 54.72 295 GLY A N 1
ATOM 2019 C CA . GLY A 1 295 ? 6.022 16.921 -28.261 1.00 54.72 295 GLY A CA 1
ATOM 2020 C C . GLY A 1 295 ? 7.047 15.781 -28.339 1.00 54.72 295 GLY A C 1
ATOM 2021 O O . GLY A 1 295 ? 7.583 15.524 -29.413 1.00 54.72 295 GLY A O 1
ATOM 2022 N N . PHE A 1 296 ? 7.263 15.039 -27.250 1.00 58.62 296 PHE A N 1
ATOM 2023 C CA . PHE A 1 296 ? 8.095 13.834 -27.216 1.00 58.62 296 PHE A CA 1
ATOM 2024 C C . PHE A 1 296 ? 7.178 12.612 -27.309 1.00 58.62 296 PHE A C 1
ATOM 2026 O O . PHE A 1 296 ? 6.832 11.987 -26.311 1.00 58.62 296 PHE A O 1
ATOM 2033 N N . THR A 1 297 ? 6.698 12.307 -28.515 1.00 45.44 297 THR A N 1
ATOM 2034 C CA . THR A 1 297 ? 5.626 11.316 -28.728 1.00 45.44 297 THR A CA 1
ATOM 2035 C C . THR A 1 297 ? 6.122 9.875 -28.865 1.00 45.44 297 THR A C 1
ATOM 2037 O O . THR A 1 297 ? 5.305 8.964 -29.001 1.00 45.44 297 THR A O 1
ATOM 2040 N N . THR A 1 298 ? 7.440 9.637 -28.840 1.00 43.91 298 THR A N 1
ATOM 2041 C CA . THR A 1 298 ? 8.006 8.331 -29.220 1.00 43.91 298 THR A CA 1
ATOM 2042 C C . THR A 1 298 ? 9.175 7.791 -28.384 1.00 43.91 298 THR A C 1
ATOM 2044 O O . THR A 1 298 ? 9.649 6.707 -28.720 1.00 43.91 298 THR A O 1
ATOM 2047 N N . PHE A 1 299 ? 9.604 8.458 -27.303 1.00 56.00 299 PHE A N 1
ATOM 2048 C CA . PHE A 1 299 ? 10.805 8.110 -26.501 1.00 56.00 299 PHE A CA 1
ATOM 2049 C C . PHE A 1 299 ? 10.457 8.046 -24.996 1.00 56.00 299 PHE A C 1
ATOM 2051 O O . PHE A 1 299 ? 9.331 8.371 -24.633 1.00 56.00 299 PHE A O 1
ATOM 2058 N N . SER A 1 300 ? 11.277 7.518 -24.076 1.00 50.75 300 SER A N 1
ATOM 2059 C CA . SER A 1 300 ? 12.456 8.219 -23.546 1.00 50.75 300 SER A CA 1
ATOM 2060 C C . SER A 1 300 ? 13.259 7.301 -22.613 1.00 50.75 300 SER A C 1
ATOM 2062 O O . SER A 1 300 ? 12.764 6.956 -21.545 1.00 50.75 300 SER A O 1
ATOM 2064 N N . THR A 1 301 ? 14.501 6.961 -22.944 1.00 50.50 301 THR A N 1
ATOM 2065 C CA . THR A 1 301 ? 15.519 6.659 -21.920 1.00 50.50 301 THR A CA 1
ATOM 2066 C C . THR A 1 301 ? 16.423 7.873 -21.835 1.00 50.50 301 THR A C 1
ATOM 2068 O O . THR A 1 301 ? 16.952 8.340 -22.842 1.00 50.50 301 THR A O 1
ATOM 2071 N N . TYR A 1 302 ? 16.524 8.423 -20.638 1.00 59.72 302 TYR A N 1
ATOM 2072 C CA . TYR A 1 302 ? 17.256 9.626 -20.309 1.00 59.72 302 TYR A CA 1
ATOM 2073 C C . TYR A 1 302 ? 18.457 9.227 -19.450 1.00 59.72 302 TYR A C 1
ATOM 2075 O O . TYR A 1 302 ? 18.259 8.645 -18.385 1.00 59.72 302 TYR A O 1
ATOM 2083 N N . GLU A 1 303 ? 19.678 9.508 -19.910 1.00 58.34 303 GLU A N 1
ATOM 2084 C CA . GLU A 1 303 ? 20.889 9.321 -19.109 1.00 58.34 303 GLU A CA 1
ATOM 2085 C C . GLU A 1 303 ? 21.126 10.601 -18.318 1.00 58.34 303 GLU A C 1
ATOM 2087 O O . GLU A 1 303 ? 21.377 11.676 -18.874 1.00 58.34 303 GLU A O 1
ATOM 2092 N N . VAL A 1 304 ? 20.967 10.494 -17.005 1.00 58.50 304 VAL A N 1
ATOM 2093 C CA . VAL A 1 304 ? 20.755 11.678 -16.190 1.00 58.50 304 VAL A CA 1
ATOM 2094 C C . VAL A 1 304 ? 22.083 12.295 -15.815 1.00 58.50 304 VAL A C 1
ATOM 2096 O O . VAL A 1 304 ? 22.192 13.498 -15.977 1.00 58.50 304 VAL A O 1
ATOM 2099 N N . PHE A 1 305 ? 23.078 11.517 -15.360 1.00 60.62 305 PHE A N 1
ATOM 2100 C CA . PHE A 1 305 ? 24.375 12.042 -14.915 1.00 60.62 305 PHE A CA 1
ATOM 2101 C C . PHE A 1 305 ? 25.466 10.964 -14.865 1.00 60.62 305 PHE A C 1
ATOM 2103 O O . PHE A 1 305 ? 25.485 10.151 -13.944 1.00 60.62 305 PHE A O 1
ATOM 2110 N N . ALA A 1 306 ? 26.438 11.008 -15.777 1.00 51.59 306 ALA A N 1
ATOM 2111 C CA . ALA A 1 306 ? 27.644 10.187 -15.668 1.00 51.59 306 ALA A CA 1
ATOM 2112 C C . ALA A 1 306 ? 28.509 10.646 -14.476 1.00 51.59 306 ALA A C 1
ATOM 2114 O O . ALA A 1 306 ? 28.927 11.805 -14.410 1.00 51.59 306 ALA A O 1
ATOM 2115 N N . ASN A 1 307 ? 28.793 9.747 -13.526 1.00 53.16 307 ASN A N 1
ATOM 2116 C CA . ASN A 1 307 ? 29.846 9.909 -12.510 1.00 53.16 307 ASN A CA 1
ATOM 2117 C C . ASN A 1 307 ? 29.840 11.229 -11.705 1.00 53.16 307 ASN A C 1
ATOM 2119 O O . ASN A 1 307 ? 30.880 11.736 -11.291 1.00 53.16 307 ASN A O 1
ATOM 2123 N N . GLY A 1 308 ? 28.664 11.820 -11.469 1.00 52.72 308 GLY A N 1
ATOM 2124 C CA . GLY A 1 308 ? 28.541 13.077 -10.721 1.00 52.72 308 GLY A CA 1
ATOM 2125 C C . GLY A 1 308 ? 28.951 14.344 -11.487 1.00 52.72 308 GLY A C 1
ATOM 2126 O O . GLY A 1 308 ? 28.830 15.430 -10.911 1.00 52.72 308 GLY A O 1
ATOM 2127 N N . ALA A 1 309 ? 29.330 14.223 -12.766 1.00 54.84 309 ALA A N 1
ATOM 2128 C CA . ALA A 1 309 ? 29.940 15.264 -13.599 1.00 54.84 309 ALA A CA 1
ATOM 2129 C C . ALA A 1 309 ? 28.958 16.196 -14.342 1.00 54.84 309 ALA A C 1
ATOM 2131 O O . ALA A 1 309 ? 29.386 16.953 -15.204 1.00 54.84 309 ALA A O 1
ATOM 2132 N N . GLY A 1 310 ? 27.662 16.189 -14.008 1.00 64.31 310 GLY A N 1
ATOM 2133 C CA . GLY A 1 310 ? 26.725 17.171 -14.567 1.00 64.31 310 GLY A CA 1
ATOM 2134 C C . GLY A 1 310 ? 26.515 17.004 -16.077 1.00 64.31 310 GLY A C 1
ATOM 2135 O O . GLY A 1 310 ? 26.785 17.927 -16.824 1.00 64.31 310 GLY A O 1
ATOM 2136 N N . LEU A 1 311 ? 26.079 15.841 -16.560 1.00 66.38 311 LEU A N 1
ATOM 2137 C CA . LEU A 1 311 ? 25.770 15.630 -17.978 1.00 66.38 311 LEU A CA 1
ATOM 2138 C C . LEU A 1 311 ? 24.370 15.045 -18.128 1.00 66.38 311 LEU A C 1
ATOM 2140 O O . LEU A 1 311 ? 24.173 13.907 -17.732 1.00 66.38 311 LEU A O 1
ATOM 2144 N N . LEU A 1 312 ? 23.468 15.797 -18.755 1.00 75.06 312 LEU A N 1
ATOM 2145 C CA . LEU A 1 312 ? 22.111 15.399 -19.134 1.00 75.06 312 LEU A CA 1
ATOM 2146 C C . LEU A 1 312 ? 22.116 14.980 -20.609 1.00 75.06 312 LEU A C 1
ATOM 2148 O O . LEU A 1 312 ? 22.339 15.831 -21.463 1.00 75.06 312 LEU A O 1
ATOM 2152 N N . SER A 1 313 ? 21.867 13.703 -20.921 1.00 75.94 313 SER A N 1
ATOM 2153 C CA . SER A 1 313 ? 21.759 13.213 -22.307 1.00 75.94 313 SER A CA 1
ATOM 2154 C C . SER A 1 313 ? 20.354 12.733 -22.668 1.00 75.94 313 SER A C 1
ATOM 2156 O O . SER A 1 313 ? 19.865 11.746 -22.121 1.00 75.94 313 SER A O 1
ATOM 2158 N N . LEU A 1 314 ? 19.703 13.405 -23.620 1.00 75.25 314 LEU A N 1
ATOM 2159 C CA . LEU A 1 314 ? 18.409 13.000 -24.171 1.00 75.25 314 LEU A CA 1
ATOM 2160 C C . LEU A 1 314 ? 18.604 12.072 -25.367 1.00 75.25 314 LEU A C 1
ATOM 2162 O O . LEU A 1 314 ? 19.085 12.521 -26.405 1.00 75.25 314 LEU A O 1
ATOM 2166 N N . GLY A 1 315 ? 18.184 10.814 -25.237 1.00 68.31 315 GLY A N 1
ATOM 2167 C CA . GLY A 1 315 ? 18.230 9.827 -26.313 1.00 68.31 315 GLY A CA 1
ATOM 2168 C C . GLY A 1 315 ? 16.884 9.595 -26.996 1.00 68.31 315 GLY A C 1
ATOM 2169 O O . GLY A 1 315 ? 15.866 9.346 -26.346 1.00 68.31 315 GLY A O 1
ATOM 2170 N N . ASP A 1 316 ? 16.899 9.608 -28.323 1.00 64.94 316 ASP A N 1
ATOM 2171 C CA . ASP A 1 316 ? 15.859 9.050 -29.178 1.00 64.94 316 ASP A CA 1
ATOM 2172 C C . ASP A 1 316 ? 16.176 7.566 -29.420 1.00 64.94 316 ASP A C 1
ATOM 2174 O O . ASP A 1 316 ? 17.117 7.209 -30.128 1.00 64.94 316 ASP A O 1
ATOM 2178 N N . THR A 1 317 ? 15.376 6.676 -28.835 1.00 57.97 317 THR A N 1
ATOM 2179 C CA . THR A 1 317 ? 15.587 5.224 -28.927 1.00 57.97 317 THR A CA 1
ATOM 2180 C C . THR A 1 317 ? 15.183 4.608 -30.267 1.00 57.97 317 THR A C 1
ATOM 2182 O O . THR A 1 317 ? 15.533 3.457 -30.518 1.00 57.97 317 THR A O 1
ATOM 2185 N N . LYS A 1 318 ? 14.461 5.325 -31.142 1.00 59.59 318 LYS A N 1
ATOM 2186 C CA . LYS A 1 318 ? 14.098 4.818 -32.482 1.00 59.59 318 LYS A CA 1
ATOM 2187 C C . LYS A 1 318 ? 15.140 5.180 -33.530 1.00 59.59 318 LYS A C 1
ATOM 2189 O O . LYS A 1 318 ? 15.341 4.405 -34.459 1.00 59.59 318 LYS A O 1
ATOM 2194 N N . THR A 1 319 ? 15.764 6.347 -33.408 1.00 62.91 319 THR A N 1
ATOM 2195 C CA . THR A 1 319 ? 16.767 6.844 -34.360 1.00 62.91 319 THR A CA 1
ATOM 2196 C C . THR A 1 319 ? 18.196 6.690 -33.844 1.00 62.91 319 THR A C 1
ATOM 2198 O O . THR A 1 319 ? 19.129 6.737 -34.640 1.00 62.91 319 THR A O 1
ATOM 2201 N N . GLY A 1 320 ? 18.382 6.479 -32.537 1.00 66.75 320 GLY A N 1
ATOM 2202 C CA . GLY A 1 320 ? 19.698 6.445 -31.895 1.00 66.75 320 GLY A CA 1
ATOM 2203 C C . GLY A 1 320 ? 20.356 7.825 -31.789 1.00 66.75 320 GLY A C 1
ATOM 2204 O O . GLY A 1 320 ? 21.562 7.905 -31.572 1.00 66.75 320 GLY A O 1
ATOM 2205 N N . ALA A 1 321 ? 19.596 8.905 -31.986 1.00 72.06 321 ALA A N 1
ATOM 2206 C CA . ALA A 1 321 ? 20.072 10.278 -31.865 1.00 72.06 321 ALA A CA 1
ATOM 2207 C C . ALA A 1 321 ? 20.153 10.712 -30.393 1.00 72.06 321 ALA A C 1
ATOM 2209 O O . ALA A 1 321 ? 19.260 10.396 -29.609 1.00 72.06 321 ALA A O 1
ATOM 2210 N N . PHE A 1 322 ? 21.181 11.485 -30.027 1.00 74.69 322 PHE A N 1
ATOM 2211 C CA . PHE A 1 322 ? 21.360 11.981 -28.658 1.00 74.69 322 PHE A CA 1
ATOM 2212 C C . PHE A 1 322 ? 21.653 13.481 -28.622 1.00 74.69 322 PHE A C 1
ATOM 2214 O O . PHE A 1 322 ? 22.376 13.990 -29.480 1.00 74.69 322 PHE A O 1
ATOM 2221 N N . ALA A 1 323 ? 21.126 14.158 -27.600 1.00 79.00 323 ALA A N 1
ATOM 2222 C CA . ALA A 1 323 ? 21.431 15.544 -27.262 1.00 79.00 323 ALA A CA 1
ATOM 2223 C C . ALA A 1 323 ? 22.017 15.635 -25.852 1.00 79.00 323 ALA A C 1
ATOM 2225 O O . ALA A 1 323 ? 21.342 15.308 -24.878 1.00 79.00 323 ALA A O 1
ATOM 2226 N N . ASN A 1 324 ? 23.250 16.112 -25.748 1.00 83.69 324 ASN A N 1
ATOM 2227 C CA . ASN A 1 324 ? 23.975 16.274 -24.500 1.00 83.69 324 ASN A CA 1
ATOM 2228 C C . ASN A 1 324 ? 23.899 17.715 -24.000 1.00 83.69 324 ASN A C 1
ATOM 2230 O O . ASN A 1 324 ? 24.037 18.666 -24.767 1.00 83.69 324 ASN A O 1
ATOM 2234 N N . PHE A 1 325 ? 23.749 17.861 -22.689 1.00 82.25 325 PHE A N 1
ATOM 2235 C CA . PHE A 1 325 ? 23.754 19.131 -21.985 1.00 82.25 325 PHE A CA 1
ATOM 2236 C C . PHE A 1 325 ? 24.684 19.026 -20.781 1.00 82.25 325 PHE A C 1
ATOM 2238 O O . PHE A 1 325 ? 24.405 18.334 -19.799 1.00 82.25 325 PHE A O 1
ATOM 2245 N N . PHE A 1 326 ? 25.810 19.724 -20.861 1.00 80.62 326 PHE A N 1
ATOM 2246 C CA . PHE A 1 326 ? 26.786 19.810 -19.783 1.00 80.62 326 PHE A CA 1
ATOM 2247 C C . PHE A 1 326 ? 26.348 20.864 -18.764 1.00 80.62 326 PHE A C 1
ATOM 2249 O O . PHE A 1 326 ? 26.197 22.041 -19.087 1.00 80.62 326 PHE A O 1
ATOM 2256 N N . MET A 1 327 ? 26.135 20.420 -17.538 1.00 72.31 327 MET A N 1
ATOM 2257 C CA . MET A 1 327 ? 25.709 21.162 -16.362 1.00 72.31 327 MET A CA 1
ATOM 2258 C C . MET A 1 327 ? 26.941 21.424 -15.496 1.00 72.31 327 MET A C 1
ATOM 2260 O O . MET A 1 327 ? 27.258 20.653 -14.588 1.00 72.31 327 MET A O 1
ATOM 2264 N N . LYS A 1 328 ? 27.677 22.475 -15.868 1.00 67.50 328 LYS A N 1
ATOM 2265 C CA . LYS A 1 328 ? 28.861 22.957 -15.147 1.00 67.50 328 LYS A CA 1
ATOM 2266 C C . LYS A 1 328 ? 28.482 23.743 -13.899 1.00 67.50 328 LYS A C 1
ATOM 2268 O O . LYS A 1 328 ? 27.442 24.438 -13.943 1.00 67.50 328 LYS A O 1
#

Foldseek 3Di:
DDDDDYDDDDDDDDDDDDDDDDDDDPPPPPDPFQKEKAFEDLLAGQAQWKKWKQALQRDIWIDGAHRQRIDMTGQVPTDDWIKMWTQGPVRDIFIATRGGTAYFYTYLLRQLLCLLAALHGSVCCHVVPDSVSRVVRDPVSSQVSLVLSLVLLVVLVQDCPLPDSHPTRDHDTNPDPNSSSSVSSVVSCVVVVHDSVVSSVVNSQFHHDDPDCPDDDETHPLLVVLVVPADKFWWFKDKPDPDQDDLRHGHRDIWIWGRDSRQWTDTPPKIWHWHYPQWDADPQRWIWTDTDTPSPPQDATWGCDGPNQAWTWTADPVVRIIIIIGGD